Protein AF-A0A1B6EBV7-F1 (afdb_monomer_lite)

Sequence (359 aa):
QEKLDEMMLELDHSVQKQKTMTDKISAMEDQERSRSKRSKAALQKSQNALEQCLAVKDSVQKENSMLKLQLKQTQLQLQTLASETPLRLKLSEANATVQKLIAEKEKLNSEYRHLKEQNELLRNSLIELKCENDELRKQISGKPKIMVTDGQLEDIDAKYASERAAWHKEKEALQNALDQATRHSPVALSDFDADLHHILNRYLRAESYRKSLAWQKQYFLIVLAGYIEEEKDTVEKLKKCIVPKRTKFSSPSHPNKFKIVALTRIAVARMQYLVSHRKNSRQATYKTLQSALRNARSHSNQKYVPSNQRHPVLQTPDVVTPRRRPLADPGTPGYVSEYLEHFNKMQNRIKLALANNNT

Secondary structure (DSSP, 8-state):
-HHHHHHHHHHHHHHHHHHHHHHHHHHHHHHHHHHHHHHHHHHHHHHHHHHHHHHHHHHHHHHHHHHHHHHHHHHHHHHHHHH--HHHHHHHHHHHHHHHHHHHHHHHHHHHHHHHHHHHHHHHHHHHHHHHHHHHHHHHHTS------HHHHHHHHHHHHHHHHHHHHHHHHHHHHHHHHHHT--SSSHHHHHHHHHHHHHHHHHHHHHHHHHHHHHHHHHHHHHHHHHHHHHHHHHHHT-S------------SHHHHHHHHHHHHHHHHHHHHHHHHHHHHHHHHHHHHHHHHHHHHT----------------------PPPPPPTTS--HHHHHHHHHHHHHHHHHHHHHTT--

Radius of gyration: 67.87 Å; chains: 1; bounding box: 119×83×218 Å

pLDDT: mean 75.8, std 17.85, range [33.72, 98.31]

Structure (mmCIF, N/CA/C/O backbone):
data_AF-A0A1B6EBV7-F1
#
_entry.id   AF-A0A1B6EBV7-F1
#
loop_
_atom_site.group_PDB
_atom_site.id
_atom_site.type_symbol
_atom_site.label_atom_id
_atom_site.label_alt_id
_atom_site.label_comp_id
_atom_site.label_asym_id
_atom_site.label_entity_id
_atom_site.label_seq_id
_atom_site.pdbx_PDB_ins_code
_atom_site.Cartn_x
_atom_site.Cartn_y
_atom_site.Cartn_z
_atom_site.occupancy
_atom_site.B_iso_or_equiv
_atom_site.auth_seq_id
_atom_site.auth_comp_id
_atom_site.auth_asym_id
_atom_site.auth_atom_id
_atom_site.pdbx_PDB_model_num
ATOM 1 N N . GLN A 1 1 ? -68.569 -10.577 137.336 1.00 67.56 1 GLN A N 1
ATOM 2 C CA . GLN A 1 1 ? -68.089 -9.346 136.686 1.00 67.56 1 GLN A CA 1
ATOM 3 C C . GLN A 1 1 ? -66.672 -9.503 136.138 1.00 67.56 1 GLN A C 1
ATOM 5 O O . GLN A 1 1 ? -66.569 -9.534 134.927 1.00 67.56 1 GLN A O 1
ATOM 10 N N . GLU A 1 2 ? -65.632 -9.765 136.943 1.00 70.75 2 GLU A N 1
ATOM 11 C CA . GLU A 1 2 ? -64.229 -9.855 136.452 1.00 70.75 2 GLU A CA 1
ATOM 12 C C . GLU A 1 2 ? -63.990 -10.825 135.278 1.00 70.75 2 GLU A C 1
ATOM 14 O O . GLU A 1 2 ? -63.378 -10.448 134.287 1.00 70.75 2 GLU A O 1
ATOM 19 N N . LYS A 1 3 ? -64.544 -12.045 135.320 1.00 69.62 3 LYS A N 1
ATOM 20 C CA . LYS A 1 3 ? -64.430 -13.012 134.205 1.00 69.62 3 LYS A CA 1
ATOM 21 C C . LYS A 1 3 ? -65.034 -12.524 132.882 1.00 69.62 3 LYS A C 1
ATOM 23 O O . LYS A 1 3 ? -64.661 -13.016 131.824 1.00 69.62 3 LYS A O 1
ATOM 28 N N . LEU A 1 4 ? -66.015 -11.623 132.941 1.00 74.81 4 LEU A N 1
ATOM 29 C CA . LEU A 1 4 ? -66.660 -11.065 131.753 1.00 74.81 4 LEU A CA 1
ATOM 30 C C . LEU A 1 4 ? -65.790 -9.960 131.139 1.00 74.81 4 LEU A C 1
ATOM 32 O O . LEU A 1 4 ? -65.662 -9.909 129.920 1.00 74.81 4 LEU A O 1
ATOM 36 N N . ASP A 1 5 ? -65.149 -9.141 131.976 1.00 76.25 5 ASP A N 1
ATOM 37 C CA . ASP A 1 5 ? -64.227 -8.085 131.539 1.00 76.25 5 ASP A CA 1
ATOM 38 C C . ASP A 1 5 ? -62.933 -8.672 130.946 1.00 76.25 5 ASP A C 1
ATOM 40 O O . ASP A 1 5 ? -62.433 -8.177 129.936 1.00 76.25 5 ASP A O 1
ATOM 44 N N . GLU A 1 6 ? -62.435 -9.782 131.501 1.00 79.25 6 GLU A N 1
ATOM 45 C CA . GLU A 1 6 ? -61.290 -10.527 130.957 1.00 79.25 6 GLU A CA 1
ATOM 46 C C . GLU A 1 6 ? -61.610 -11.154 129.587 1.00 79.25 6 GLU A C 1
ATOM 48 O O . GLU A 1 6 ? -60.832 -11.012 128.644 1.00 79.25 6 GLU A O 1
ATOM 53 N N . MET A 1 7 ? -62.803 -11.745 129.426 1.00 78.81 7 MET A N 1
ATOM 54 C CA . MET A 1 7 ? -63.263 -12.242 128.121 1.00 78.81 7 MET A CA 1
ATOM 55 C C . MET A 1 7 ? -63.483 -11.119 127.098 1.00 78.81 7 MET A C 1
ATOM 57 O O . MET A 1 7 ? -63.232 -11.338 125.914 1.00 78.81 7 MET A O 1
ATOM 61 N N . MET A 1 8 ? -63.932 -9.925 127.507 1.00 79.50 8 MET A N 1
ATOM 62 C CA . MET A 1 8 ? -64.025 -8.784 126.585 1.00 79.50 8 MET A CA 1
ATOM 63 C C . MET A 1 8 ? -62.646 -8.292 126.144 1.00 79.50 8 MET A C 1
ATOM 65 O O . MET A 1 8 ? -62.460 -8.021 124.962 1.00 79.50 8 MET A O 1
ATOM 69 N N . LEU A 1 9 ? -61.671 -8.223 127.055 1.00 81.06 9 LEU A N 1
ATOM 70 C CA . LEU A 1 9 ? -60.293 -7.848 126.722 1.00 81.06 9 LEU A CA 1
ATOM 71 C C . LEU A 1 9 ? -59.629 -8.867 125.784 1.00 81.06 9 LEU A C 1
ATOM 73 O O . LEU A 1 9 ? -58.950 -8.472 124.834 1.00 81.06 9 LEU A O 1
ATOM 77 N N . GLU A 1 10 ? -59.845 -10.169 125.994 1.00 81.19 10 GLU A N 1
ATOM 78 C CA . GLU A 1 10 ? -59.377 -11.210 125.069 1.00 81.19 10 GLU A CA 1
ATOM 79 C C . GLU A 1 10 ? -60.081 -11.144 123.709 1.00 81.19 10 GLU A C 1
ATOM 81 O O . GLU A 1 10 ? -59.437 -11.336 122.671 1.00 81.19 10 GLU A O 1
ATOM 86 N N . LEU A 1 11 ? -61.383 -10.844 123.690 1.00 82.81 11 LEU A N 1
ATOM 87 C CA . LEU A 1 11 ? -62.141 -10.671 122.455 1.00 82.81 11 LEU A CA 1
ATOM 88 C C . LEU A 1 11 ? -61.643 -9.452 121.673 1.00 82.81 11 LEU A C 1
ATOM 90 O O . LEU A 1 11 ? -61.380 -9.577 120.478 1.00 82.81 11 LEU A O 1
ATOM 94 N N . ASP A 1 12 ? -61.421 -8.319 122.336 1.00 84.19 12 ASP A N 1
ATOM 95 C CA . ASP A 1 12 ? -60.846 -7.119 121.726 1.00 84.19 12 ASP A CA 1
ATOM 96 C C . ASP A 1 12 ? -59.430 -7.381 121.211 1.00 84.19 12 ASP A C 1
ATOM 98 O O . ASP A 1 12 ? -59.095 -6.995 120.089 1.00 84.19 12 ASP A O 1
ATOM 102 N N . HIS A 1 13 ? -58.607 -8.118 121.963 1.00 85.94 13 HIS A N 1
ATOM 103 C CA . HIS A 1 13 ? -57.271 -8.493 121.509 1.00 85.94 13 HIS A CA 1
ATOM 104 C C . HIS A 1 13 ? -57.316 -9.434 120.295 1.00 85.94 13 HIS A C 1
ATOM 106 O O . HIS A 1 13 ? -56.527 -9.284 119.359 1.00 85.94 13 HIS A O 1
ATOM 112 N N . SER A 1 14 ? -58.269 -10.369 120.261 1.00 86.75 14 SER A N 1
ATOM 113 C CA . SER A 1 14 ? -58.501 -11.275 119.131 1.00 86.75 14 SER A CA 1
ATOM 114 C C . SER A 1 14 ? -59.011 -10.533 117.892 1.00 86.75 14 SER A C 1
ATOM 116 O O . SER A 1 14 ? -58.487 -10.735 116.794 1.00 86.75 14 SER A O 1
ATOM 118 N N . VAL A 1 15 ? -59.960 -9.610 118.060 1.00 87.12 15 VAL A N 1
ATOM 119 C CA . VAL A 1 15 ? -60.491 -8.747 116.993 1.00 87.12 15 VAL A CA 1
ATOM 120 C C . VAL A 1 15 ? -59.398 -7.825 116.459 1.00 87.12 15 VAL A C 1
ATOM 122 O O . VAL A 1 15 ? -59.238 -7.686 115.246 1.00 87.12 15 VAL A O 1
ATOM 125 N N . GLN A 1 16 ? -58.581 -7.243 117.335 1.00 87.12 16 GLN A N 1
ATOM 126 C CA . GLN A 1 16 ? -57.458 -6.401 116.939 1.00 87.12 16 GLN A CA 1
ATOM 127 C C . GLN A 1 16 ? -56.374 -7.220 116.228 1.00 87.12 16 GLN A C 1
ATOM 129 O O . GLN A 1 16 ? -55.846 -6.787 115.203 1.00 87.12 16 GLN A O 1
ATOM 134 N N . LYS A 1 17 ? -56.103 -8.448 116.680 1.00 89.31 17 LYS A N 1
ATOM 135 C CA . LYS A 1 17 ? -55.208 -9.386 115.992 1.00 89.31 17 LYS A CA 1
ATOM 136 C C . LYS A 1 17 ? -55.754 -9.783 114.618 1.00 89.31 17 LYS A C 1
ATOM 138 O O . LYS A 1 17 ? -54.995 -9.745 113.651 1.00 89.31 17 LYS A O 1
ATOM 143 N N . GLN A 1 18 ? -57.047 -10.083 114.494 1.00 88.62 18 GLN A N 1
ATOM 144 C CA . GLN A 1 18 ? -57.697 -10.331 113.203 1.00 88.62 18 GLN A CA 1
ATOM 145 C C . GLN A 1 18 ? -57.591 -9.119 112.282 1.00 88.62 18 GLN A C 1
ATOM 147 O O . GLN A 1 18 ? -57.172 -9.280 111.141 1.00 88.62 18 GLN A O 1
ATOM 152 N N . LYS A 1 19 ? -57.861 -7.912 112.786 1.00 91.69 19 LYS A N 1
ATOM 153 C CA . LYS A 1 19 ? -57.735 -6.669 112.017 1.00 91.69 19 LYS A CA 1
ATOM 154 C C . LYS A 1 19 ? -56.304 -6.447 111.517 1.00 91.69 19 LYS A C 1
ATOM 156 O O . LYS A 1 19 ? -56.085 -6.172 110.341 1.00 91.69 19 LYS A O 1
ATOM 161 N N . THR A 1 20 ? -55.304 -6.660 112.374 1.00 91.38 20 THR A N 1
ATOM 162 C CA . THR A 1 20 ? -53.894 -6.557 111.953 1.00 91.38 20 THR A CA 1
ATOM 163 C C . THR A 1 20 ? -53.504 -7.629 110.932 1.00 91.38 20 THR A C 1
ATOM 165 O O . THR A 1 20 ? -52.675 -7.370 110.061 1.00 91.38 20 THR A O 1
ATOM 168 N N . MET A 1 21 ? -54.090 -8.829 111.008 1.00 91.62 21 MET A N 1
ATOM 169 C CA . MET A 1 21 ? -53.890 -9.891 110.019 1.00 91.62 21 MET A CA 1
ATOM 170 C C . MET A 1 21 ? -54.546 -9.533 108.683 1.00 91.62 21 MET A C 1
ATOM 172 O O . MET A 1 21 ? -53.902 -9.682 107.648 1.00 91.62 21 MET A O 1
ATOM 176 N N . THR A 1 22 ? -55.775 -9.011 108.688 1.00 90.44 22 THR A N 1
ATOM 177 C CA . THR A 1 22 ? -56.468 -8.582 107.464 1.00 90.44 22 THR A CA 1
ATOM 178 C C . THR A 1 22 ? -55.756 -7.415 106.787 1.00 90.44 22 THR A C 1
ATOM 180 O O . THR A 1 22 ? -55.581 -7.442 105.571 1.00 90.44 22 THR A O 1
ATOM 183 N N . ASP A 1 23 ? -55.250 -6.446 107.554 1.00 92.25 23 ASP A N 1
ATOM 184 C CA . ASP A 1 23 ? -54.486 -5.316 107.010 1.00 92.25 23 ASP A CA 1
ATOM 185 C C . ASP A 1 23 ? -53.153 -5.783 106.398 1.00 92.25 23 ASP A C 1
ATOM 187 O O . ASP A 1 23 ? -52.761 -5.320 105.326 1.00 92.25 23 ASP A O 1
ATOM 191 N N . LYS A 1 24 ? -52.473 -6.755 107.029 1.00 94.00 24 LYS A N 1
ATOM 192 C CA . LYS A 1 24 ? -51.261 -7.382 106.470 1.00 94.00 24 LYS A CA 1
ATOM 193 C C . LYS A 1 24 ? -51.548 -8.158 105.187 1.00 94.00 24 LYS A C 1
ATOM 195 O O . LYS A 1 24 ? -50.754 -8.062 104.255 1.00 94.00 24 LYS A O 1
ATOM 200 N N . ILE A 1 25 ? -52.650 -8.908 105.127 1.00 91.69 25 ILE A N 1
ATOM 201 C CA . ILE A 1 25 ? -53.066 -9.628 103.913 1.00 91.69 25 ILE A CA 1
ATOM 202 C C . ILE A 1 25 ? -53.337 -8.628 102.784 1.00 91.69 25 ILE A C 1
ATOM 204 O O . ILE A 1 25 ? -52.757 -8.769 101.713 1.00 91.69 25 ILE A O 1
ATOM 208 N N . SER A 1 26 ? -54.104 -7.568 103.052 1.00 93.56 26 SER A N 1
ATOM 209 C CA . SER A 1 26 ? -54.385 -6.504 102.078 1.00 93.56 26 SER A CA 1
ATOM 210 C C . SER A 1 26 ? -53.102 -5.828 101.567 1.00 93.56 26 SER A C 1
ATOM 212 O O . SER A 1 26 ? -52.886 -5.704 100.361 1.00 93.56 26 SER A O 1
ATOM 214 N N . ALA A 1 27 ? -52.172 -5.487 102.468 1.00 93.12 27 ALA A N 1
ATOM 215 C CA . ALA A 1 27 ? -50.883 -4.906 102.092 1.00 93.12 27 ALA A CA 1
ATOM 216 C C . ALA A 1 27 ? -50.015 -5.863 101.251 1.00 93.12 27 ALA A C 1
ATOM 218 O O . ALA A 1 27 ? -49.338 -5.420 100.318 1.00 93.12 27 ALA A O 1
ATOM 219 N N . MET A 1 28 ? -50.032 -7.169 101.552 1.00 92.31 28 MET A N 1
ATOM 220 C CA . MET A 1 28 ? -49.351 -8.180 100.736 1.00 92.31 28 MET A CA 1
ATOM 221 C C . MET A 1 28 ? -49.992 -8.307 99.350 1.00 92.31 28 MET A C 1
ATOM 223 O O . MET A 1 28 ? -49.264 -8.336 98.358 1.00 92.31 28 MET A O 1
ATOM 227 N N . GLU A 1 29 ? -51.323 -8.309 99.252 1.00 93.00 29 GLU A N 1
ATOM 228 C CA . GLU A 1 29 ? -52.041 -8.356 97.973 1.00 93.00 29 GLU A CA 1
ATOM 229 C C . GLU A 1 29 ? -51.745 -7.127 97.100 1.00 93.00 29 GLU A C 1
ATOM 231 O O . GLU A 1 29 ? -51.480 -7.259 95.901 1.00 93.00 29 GLU A O 1
ATOM 236 N N . ASP A 1 30 ? -51.712 -5.926 97.681 1.00 93.44 30 ASP A N 1
ATOM 237 C CA . ASP A 1 30 ? -51.347 -4.700 96.962 1.00 93.44 30 ASP A CA 1
ATOM 238 C C . ASP A 1 30 ? -49.873 -4.687 96.541 1.00 93.44 30 ASP A C 1
ATOM 240 O O . ASP A 1 30 ? -49.525 -4.221 95.441 1.00 93.44 30 ASP A O 1
ATOM 244 N N . GLN A 1 31 ? -48.993 -5.248 97.373 1.00 93.06 31 GLN A N 1
ATOM 245 C CA . GLN A 1 31 ? -47.592 -5.442 97.023 1.00 93.06 31 GLN A CA 1
ATOM 246 C C . GLN A 1 31 ? -47.447 -6.434 95.860 1.00 93.06 31 GLN A C 1
ATOM 248 O O . GLN A 1 31 ? -46.696 -6.153 94.920 1.00 93.06 31 GLN A O 1
ATOM 253 N N . GLU A 1 32 ? -48.171 -7.554 95.866 1.00 91.38 32 GLU A N 1
ATOM 254 C CA . GLU A 1 32 ? -48.180 -8.526 94.769 1.00 91.38 32 GLU A CA 1
ATOM 255 C C . GLU A 1 32 ? -48.777 -7.947 93.488 1.00 91.38 32 GLU A C 1
ATOM 257 O O . GLU A 1 32 ? -48.189 -8.106 92.415 1.00 91.38 32 GLU A O 1
ATOM 262 N N . ARG A 1 33 ? -49.873 -7.186 93.572 1.00 92.94 33 ARG A N 1
ATOM 263 C CA . ARG A 1 33 ? -50.436 -6.455 92.424 1.00 92.94 33 ARG A CA 1
ATOM 264 C C . ARG A 1 33 ? -49.428 -5.464 91.855 1.00 92.94 33 ARG A C 1
ATOM 266 O O . ARG A 1 33 ? -49.275 -5.378 90.636 1.00 92.94 33 ARG A O 1
ATOM 273 N N . SER A 1 34 ? -48.702 -4.751 92.711 1.00 93.44 34 SER A N 1
ATOM 274 C CA . SER A 1 34 ? -47.649 -3.818 92.296 1.00 93.44 34 SER A CA 1
ATOM 275 C C . SER A 1 34 ? -46.466 -4.539 91.646 1.00 93.44 34 SER A C 1
ATOM 277 O O . SER A 1 34 ? -45.978 -4.096 90.603 1.00 93.44 34 SER A O 1
ATOM 279 N N . ARG A 1 35 ? -46.030 -5.676 92.203 1.00 93.38 35 ARG A N 1
ATOM 280 C CA . ARG A 1 35 ? -44.982 -6.532 91.618 1.00 93.38 35 ARG A CA 1
ATOM 281 C C . ARG A 1 35 ? -45.423 -7.117 90.279 1.00 93.38 35 ARG A C 1
ATOM 283 O O . ARG A 1 35 ? -44.661 -7.049 89.321 1.00 93.38 35 ARG A O 1
ATOM 290 N N . SER A 1 36 ? -46.658 -7.601 90.177 1.00 92.88 36 SER A N 1
ATOM 291 C CA . SER A 1 36 ? -47.249 -8.134 88.946 1.00 92.88 36 SER A CA 1
ATOM 292 C C . SER A 1 36 ? -47.354 -7.058 87.864 1.00 92.88 36 SER A C 1
ATOM 294 O O . SER A 1 36 ? -46.929 -7.283 86.733 1.00 92.88 36 SER A O 1
ATOM 296 N N . LYS A 1 37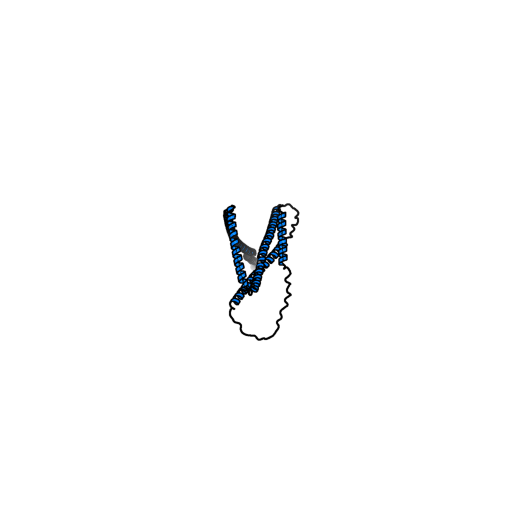 ? -47.807 -5.843 88.206 1.00 94.44 37 LYS A N 1
ATOM 297 C CA . LYS A 1 37 ? -47.827 -4.694 87.281 1.00 94.44 37 LYS A CA 1
ATOM 298 C C . LYS A 1 37 ? -46.424 -4.313 86.802 1.00 94.44 37 LYS A C 1
ATOM 300 O O . LYS A 1 37 ? -46.229 -4.134 85.603 1.00 94.44 37 LYS A O 1
ATOM 305 N N . ARG A 1 38 ? -45.439 -4.224 87.707 1.00 93.06 38 ARG A N 1
ATOM 306 C CA . ARG A 1 38 ? -44.036 -3.934 87.346 1.00 93.06 38 ARG A CA 1
ATOM 307 C C . ARG A 1 38 ? -43.432 -5.038 86.480 1.00 93.06 38 ARG A C 1
ATOM 309 O O . ARG A 1 38 ? -42.764 -4.721 85.504 1.00 93.06 38 ARG A O 1
ATOM 316 N N . SER A 1 39 ? -43.706 -6.301 86.802 1.00 94.12 39 SER A N 1
ATOM 317 C CA . SER A 1 39 ? -43.262 -7.465 86.032 1.00 94.12 39 SER A CA 1
ATOM 318 C C . SER A 1 39 ? -43.849 -7.453 84.619 1.00 94.12 39 SER A C 1
ATOM 320 O O . SER A 1 39 ? -43.101 -7.506 83.648 1.00 94.12 39 SER A O 1
ATOM 322 N N . LYS A 1 40 ? -45.166 -7.242 84.478 1.00 94.62 40 LYS A N 1
ATOM 323 C CA . LYS A 1 40 ? -45.826 -7.089 83.170 1.00 94.62 40 LYS A CA 1
ATOM 324 C C . LYS A 1 40 ? -45.269 -5.906 82.377 1.00 94.62 40 LYS A C 1
ATOM 326 O O . LYS A 1 40 ? -45.008 -6.045 81.189 1.00 94.62 40 LYS A O 1
ATOM 331 N N . ALA A 1 41 ? -45.034 -4.762 83.023 1.00 94.56 41 ALA A N 1
ATOM 332 C CA . ALA A 1 41 ? -44.442 -3.596 82.367 1.00 94.56 41 ALA A CA 1
ATOM 333 C C . ALA A 1 41 ? -42.987 -3.842 81.927 1.00 94.56 41 ALA A C 1
ATOM 335 O O . ALA A 1 41 ? -42.591 -3.394 80.853 1.00 94.56 41 ALA A O 1
ATOM 336 N N . ALA A 1 42 ? -42.192 -4.557 82.728 1.00 94.44 42 ALA A N 1
ATOM 337 C CA . ALA A 1 42 ? -40.831 -4.948 82.369 1.00 94.44 42 ALA A CA 1
ATOM 338 C C . ALA A 1 42 ? -40.824 -5.945 81.200 1.00 94.44 42 ALA A C 1
ATOM 340 O O . ALA A 1 42 ? -40.055 -5.766 80.257 1.00 94.44 42 ALA A O 1
ATOM 341 N N . LEU A 1 43 ? -41.730 -6.928 81.217 1.00 95.31 43 LEU A N 1
ATOM 342 C CA . LEU A 1 43 ? -41.899 -7.893 80.133 1.00 95.31 43 LEU A CA 1
ATOM 343 C C . LEU A 1 43 ? -42.308 -7.190 78.833 1.00 95.31 43 LEU A C 1
ATOM 345 O O . LEU A 1 43 ? -41.654 -7.386 77.813 1.00 95.31 43 LEU A O 1
ATOM 349 N N . GLN A 1 44 ? -43.291 -6.287 78.885 1.00 95.75 44 GLN A N 1
ATOM 350 C CA . GLN A 1 44 ? -43.707 -5.499 77.723 1.00 95.75 44 GLN A CA 1
ATOM 351 C C . GLN A 1 44 ? -42.560 -4.638 77.176 1.00 95.75 44 GLN A C 1
ATOM 353 O O . GLN A 1 44 ? -42.340 -4.593 75.970 1.00 95.75 44 GLN A O 1
ATOM 358 N N . LYS A 1 45 ? -41.783 -3.979 78.049 1.00 96.31 45 LYS A N 1
ATOM 359 C CA . LYS A 1 45 ? -40.595 -3.221 77.622 1.00 96.31 45 LYS A CA 1
ATOM 360 C C . LYS A 1 45 ? -39.568 -4.121 76.933 1.00 96.31 45 LYS A C 1
ATOM 362 O O . LYS A 1 45 ? -39.014 -3.717 75.915 1.00 96.31 45 LYS A O 1
ATOM 367 N N . SER A 1 46 ? -39.334 -5.325 77.460 1.00 93.62 46 SER A N 1
ATOM 368 C CA . SER A 1 46 ? -38.413 -6.289 76.847 1.00 93.62 46 SER A CA 1
ATOM 369 C C . SER A 1 46 ? -38.916 -6.805 75.493 1.00 93.62 46 SER A C 1
ATOM 371 O O . SER A 1 46 ? -38.123 -6.922 74.564 1.00 93.62 46 SER A O 1
ATOM 373 N N . GLN A 1 47 ? -40.227 -7.027 75.347 1.00 95.94 47 GLN A N 1
ATOM 374 C CA . GLN A 1 47 ? -40.852 -7.425 74.082 1.00 95.94 47 GLN A CA 1
ATOM 375 C C . GLN A 1 47 ? -40.738 -6.318 73.033 1.00 95.94 47 GLN A C 1
ATOM 377 O O . GLN A 1 47 ? -40.255 -6.573 71.935 1.00 95.94 47 GLN A O 1
ATOM 382 N N . ASN A 1 48 ? -41.062 -5.074 73.396 1.00 96.06 48 ASN A N 1
ATOM 383 C CA . ASN A 1 48 ? -40.921 -3.932 72.492 1.00 96.06 48 ASN A CA 1
ATOM 384 C C . ASN A 1 48 ? -39.455 -3.728 72.058 1.00 96.06 48 ASN A C 1
ATOM 386 O O . ASN A 1 48 ? -39.186 -3.430 70.897 1.00 96.06 48 ASN A O 1
ATOM 390 N N . ALA A 1 49 ? -38.492 -3.900 72.972 1.00 95.81 49 ALA A N 1
ATOM 391 C CA . ALA A 1 49 ? -37.068 -3.810 72.644 1.00 95.81 49 ALA A CA 1
ATOM 392 C C . ALA A 1 49 ? -36.615 -4.941 71.702 1.00 95.81 49 ALA A C 1
ATOM 394 O O . ALA A 1 49 ? -35.807 -4.706 70.800 1.00 95.81 49 ALA A O 1
ATOM 395 N N . LEU A 1 50 ? -37.152 -6.154 71.878 1.00 95.88 50 LEU A N 1
ATOM 396 C CA . LEU A 1 50 ? -36.892 -7.284 70.988 1.00 95.88 50 LEU A CA 1
ATOM 397 C C . LEU A 1 50 ? -37.460 -7.031 69.585 1.00 95.88 50 LEU A C 1
ATOM 399 O O . LEU A 1 50 ? -36.751 -7.239 68.603 1.00 95.88 50 LEU A O 1
ATOM 403 N N . GLU A 1 51 ? -38.693 -6.530 69.484 1.00 96.00 51 GLU A N 1
ATOM 404 C CA . GLU A 1 51 ? -39.308 -6.150 68.206 1.00 96.00 51 GLU A CA 1
ATOM 405 C C . GLU A 1 51 ? -38.495 -5.069 67.481 1.00 96.00 51 GLU A C 1
ATOM 407 O O . GLU A 1 51 ? -38.229 -5.193 66.284 1.00 96.00 51 GLU A O 1
ATOM 412 N N . GLN A 1 52 ? -38.011 -4.055 68.206 1.00 96.56 52 GLN A N 1
ATOM 413 C CA . GLN A 1 52 ? -37.117 -3.038 67.643 1.00 96.56 52 GLN A CA 1
ATOM 414 C C . GLN A 1 52 ? -35.798 -3.643 67.145 1.00 96.56 52 GLN A C 1
ATOM 416 O O . GLN A 1 52 ? -35.349 -3.313 66.047 1.00 96.56 52 GLN A O 1
ATOM 421 N N . CYS A 1 53 ? -35.189 -4.562 67.903 1.00 96.56 53 CYS A N 1
ATOM 422 C CA . CYS A 1 53 ? -33.966 -5.246 67.473 1.00 96.56 53 CYS A CA 1
ATOM 423 C C . CYS A 1 53 ? -34.183 -6.083 66.204 1.00 96.56 53 CYS A C 1
ATOM 425 O O . CYS A 1 53 ? -33.319 -6.095 65.324 1.00 96.56 53 CYS A O 1
ATOM 427 N N . LEU A 1 54 ? -35.328 -6.760 66.081 1.00 96.38 54 LEU A N 1
ATOM 428 C CA . LEU A 1 54 ? -35.674 -7.528 64.883 1.00 96.38 54 LEU A CA 1
ATOM 429 C C . LEU A 1 54 ? -35.878 -6.616 63.667 1.00 96.38 54 LEU A C 1
ATOM 431 O O . LEU A 1 54 ? -35.326 -6.896 62.604 1.00 96.38 54 LEU A O 1
ATOM 435 N N . ALA A 1 55 ? -36.568 -5.486 63.833 1.00 96.75 55 ALA A N 1
ATOM 436 C CA . ALA A 1 55 ? -36.752 -4.513 62.756 1.00 96.75 55 ALA A CA 1
ATOM 437 C C . ALA A 1 55 ? -35.412 -3.938 62.253 1.00 96.75 55 ALA A C 1
ATOM 439 O O . ALA A 1 55 ? -35.190 -3.831 61.044 1.00 96.75 55 ALA A O 1
ATOM 440 N N . VAL A 1 56 ? -34.489 -3.616 63.169 1.00 97.06 56 VAL A N 1
ATOM 441 C CA . VAL A 1 56 ? -33.137 -3.153 62.813 1.00 97.06 56 VAL A CA 1
ATOM 442 C C . VAL A 1 56 ? -32.362 -4.246 62.076 1.00 97.06 56 VAL A C 1
ATOM 444 O O . VAL A 1 56 ? -31.747 -3.965 61.047 1.00 97.06 56 VAL A O 1
ATOM 447 N N . LYS A 1 57 ? -32.427 -5.497 62.547 1.00 97.50 57 LYS A N 1
ATOM 448 C CA . LYS A 1 57 ? -31.784 -6.640 61.882 1.00 97.50 57 LYS A CA 1
ATOM 449 C C . LYS A 1 57 ? -32.269 -6.796 60.438 1.00 97.50 57 LYS A C 1
ATOM 451 O O . LYS A 1 57 ? -31.441 -6.923 59.535 1.00 97.50 57 LYS A O 1
ATOM 456 N N . ASP A 1 58 ? -33.578 -6.739 60.209 1.00 97.00 58 ASP A N 1
ATOM 457 C CA . ASP A 1 58 ? -34.157 -6.868 58.869 1.00 97.00 58 ASP A CA 1
ATOM 458 C C . ASP A 1 58 ? -33.755 -5.703 57.955 1.00 97.00 58 ASP A C 1
ATOM 460 O O . ASP A 1 58 ? -33.466 -5.909 56.773 1.00 97.00 58 ASP A O 1
ATOM 464 N N . SER A 1 59 ? -33.686 -4.482 58.496 1.00 97.69 59 SER A N 1
ATOM 465 C CA . SER A 1 59 ? -33.205 -3.306 57.763 1.00 97.69 59 SER A CA 1
ATOM 466 C C . SER A 1 59 ? -31.749 -3.469 57.321 1.00 97.69 59 SER A C 1
ATOM 468 O O . SER A 1 59 ? -31.442 -3.323 56.137 1.00 97.69 59 SER A O 1
ATOM 470 N N . VAL A 1 60 ? -30.861 -3.849 58.245 1.00 96.62 60 VAL A N 1
ATOM 471 C CA . VAL A 1 60 ? -29.436 -4.080 57.951 1.00 96.62 60 VAL A CA 1
ATOM 472 C C . VAL A 1 60 ? -29.265 -5.221 56.948 1.00 96.62 60 VAL A C 1
ATOM 474 O O . VAL A 1 60 ? -28.423 -5.150 56.054 1.00 96.62 60 VAL A O 1
ATOM 477 N N . GLN A 1 61 ? -30.081 -6.272 57.040 1.00 97.12 61 GLN A N 1
ATOM 478 C CA . GLN A 1 61 ? -30.021 -7.393 56.107 1.00 97.12 61 GLN A CA 1
ATOM 479 C C . GLN A 1 61 ? -30.440 -6.990 54.684 1.00 97.12 61 GLN A C 1
ATOM 481 O O . GLN A 1 61 ? -29.795 -7.408 53.714 1.00 97.12 61 GLN A O 1
ATOM 486 N N . LYS A 1 62 ? -31.461 -6.135 54.547 1.00 96.81 62 LYS A N 1
ATOM 487 C CA . LYS A 1 62 ? -31.850 -5.544 53.256 1.00 96.81 62 LYS A CA 1
ATOM 488 C C . LYS A 1 62 ? -30.728 -4.682 52.682 1.00 96.81 62 LYS A C 1
ATOM 490 O O . LYS A 1 62 ? -30.353 -4.882 51.526 1.00 96.81 62 LYS A O 1
ATOM 495 N N . GLU A 1 63 ? -30.141 -3.798 53.483 1.00 96.75 63 GLU A N 1
ATOM 496 C CA . GLU A 1 63 ? -29.023 -2.950 53.056 1.00 96.75 63 GLU A CA 1
ATOM 497 C C . GLU A 1 63 ? -27.810 -3.784 52.613 1.00 96.75 63 GLU A C 1
ATOM 499 O O . GLU A 1 63 ? -27.252 -3.560 51.540 1.00 96.75 63 GLU A O 1
ATOM 504 N N . ASN A 1 64 ? -27.471 -4.838 53.359 1.00 96.94 64 ASN A N 1
ATOM 505 C CA . ASN A 1 64 ? -26.380 -5.748 53.008 1.00 96.94 64 ASN A CA 1
ATOM 506 C C . ASN A 1 64 ? -26.631 -6.459 51.664 1.00 96.94 64 ASN A C 1
ATOM 508 O O . ASN A 1 64 ? -25.723 -6.592 50.842 1.00 96.94 64 ASN A O 1
ATOM 512 N N . SER A 1 65 ? -27.874 -6.880 51.399 1.00 97.31 65 SER A N 1
ATOM 513 C CA . SER A 1 65 ? -28.244 -7.474 50.107 1.00 97.31 65 SER A CA 1
ATOM 514 C C . SER A 1 65 ? -28.134 -6.475 48.945 1.00 97.31 65 SER A C 1
ATOM 516 O O . SER A 1 65 ? -27.636 -6.832 47.875 1.00 97.31 65 SER A O 1
ATOM 518 N N . MET A 1 66 ? -28.507 -5.213 49.174 1.00 97.88 66 MET A N 1
ATOM 519 C CA . MET A 1 66 ? -28.399 -4.137 48.189 1.00 97.88 66 MET A CA 1
ATOM 520 C C . MET A 1 66 ? -26.937 -3.803 47.880 1.00 97.88 66 MET A C 1
ATOM 522 O O . MET A 1 66 ? -26.558 -3.749 46.710 1.00 97.88 66 MET A O 1
ATOM 526 N N . LEU A 1 67 ? -26.100 -3.652 48.908 1.00 97.56 67 LEU A N 1
ATOM 527 C CA . LEU A 1 67 ? -24.669 -3.387 48.749 1.00 97.56 67 LEU A CA 1
ATOM 528 C C . LEU A 1 67 ? -23.961 -4.525 48.003 1.00 97.56 67 LEU A C 1
ATOM 530 O O . LEU A 1 67 ? -23.124 -4.268 47.140 1.00 97.56 67 LEU A O 1
ATOM 534 N N . LYS A 1 68 ? -24.334 -5.788 48.257 1.00 98.00 68 LYS A N 1
ATOM 535 C CA . LYS A 1 68 ? -23.820 -6.939 47.490 1.00 98.00 68 LYS A CA 1
ATOM 536 C C . LYS A 1 68 ? -24.190 -6.870 46.009 1.00 98.00 68 LYS A C 1
ATOM 538 O O . LYS A 1 68 ? -23.357 -7.188 45.161 1.00 98.00 68 LYS A O 1
ATOM 543 N N . LEU A 1 69 ? -25.417 -6.458 45.688 1.00 97.25 69 LEU A N 1
ATOM 544 C CA . LEU A 1 69 ? -25.846 -6.273 44.300 1.00 97.25 69 LEU A CA 1
ATOM 545 C C . LEU A 1 69 ? -25.087 -5.125 43.628 1.00 97.25 69 LEU A C 1
ATOM 547 O O . LEU A 1 69 ? -24.587 -5.309 42.519 1.00 97.25 69 LEU A O 1
ATOM 551 N N . GLN A 1 70 ? -24.933 -3.989 44.312 1.00 97.62 70 GLN A N 1
ATOM 552 C CA . GLN A 1 70 ? -24.155 -2.853 43.810 1.00 97.62 70 GLN A CA 1
ATOM 553 C C . GLN A 1 70 ? -22.690 -3.229 43.570 1.00 97.62 70 GLN A C 1
ATOM 555 O O . GLN A 1 70 ? -22.150 -2.916 42.513 1.00 97.62 70 GLN A O 1
ATOM 560 N N . LEU A 1 71 ? -22.064 -3.963 44.495 1.00 96.88 71 LEU A N 1
ATOM 561 C CA . LEU A 1 71 ? -20.699 -4.469 44.331 1.00 96.88 71 LEU A CA 1
ATOM 562 C C . LEU A 1 71 ? -20.578 -5.366 43.091 1.00 96.88 71 LEU A C 1
ATOM 564 O O . LEU A 1 71 ? -19.641 -5.232 42.309 1.00 96.88 71 LEU A O 1
ATOM 568 N N . LYS A 1 72 ? -21.532 -6.278 42.883 1.00 97.00 72 LYS A N 1
ATOM 569 C CA . LYS A 1 72 ? -21.514 -7.167 41.715 1.00 97.00 72 LYS A CA 1
ATOM 570 C C . LYS A 1 72 ? -21.720 -6.390 40.411 1.00 97.00 72 LYS A C 1
ATOM 572 O O . LYS A 1 72 ? -21.080 -6.694 39.407 1.00 97.00 72 LYS A O 1
ATOM 577 N N . GLN A 1 73 ? -22.579 -5.372 40.427 1.00 96.94 73 GLN A N 1
ATOM 578 C CA . GLN A 1 73 ? -22.803 -4.490 39.285 1.00 96.94 73 GLN A CA 1
ATOM 579 C C . GLN A 1 73 ? -21.546 -3.685 38.934 1.00 96.94 73 GLN A C 1
ATOM 581 O O . GLN A 1 73 ? -21.178 -3.628 37.761 1.00 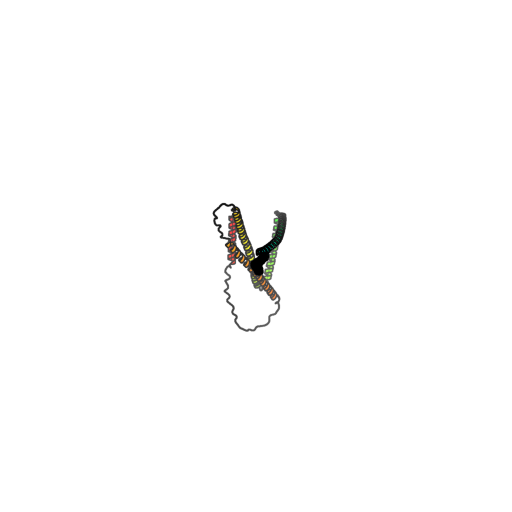96.94 73 GLN A O 1
ATOM 586 N N . THR A 1 74 ? -20.858 -3.105 39.921 1.00 94.88 74 THR A N 1
ATOM 587 C CA . THR A 1 74 ? -19.616 -2.354 39.681 1.00 94.88 74 THR A CA 1
ATOM 588 C C . THR A 1 74 ? -18.480 -3.270 39.232 1.00 94.88 74 THR A C 1
ATOM 590 O O . THR A 1 74 ? -17.737 -2.908 38.323 1.00 94.88 74 THR A O 1
ATOM 593 N N . GLN A 1 75 ? -18.383 -4.488 39.775 1.00 95.88 75 GLN A N 1
ATOM 594 C CA . GLN A 1 75 ? -17.444 -5.505 39.287 1.00 95.88 75 GLN A CA 1
ATOM 595 C C . GLN A 1 75 ? -17.691 -5.853 37.815 1.00 95.88 75 GLN A C 1
ATOM 597 O O . GLN A 1 75 ? -16.742 -5.883 37.035 1.00 95.88 75 GLN A O 1
ATOM 602 N N . LEU A 1 76 ? -18.951 -6.057 37.414 1.00 90.69 76 LEU A N 1
ATOM 603 C CA . LEU A 1 76 ? -19.301 -6.313 36.014 1.00 90.69 76 LEU A CA 1
ATOM 604 C C . LEU A 1 76 ? -18.964 -5.118 35.116 1.00 90.69 76 LEU A C 1
ATOM 606 O O . LEU A 1 76 ? -18.375 -5.308 34.056 1.00 90.69 76 LEU A O 1
ATOM 610 N N . GLN A 1 77 ? -19.269 -3.892 35.548 1.00 89.75 77 GLN A N 1
ATOM 611 C CA . GLN A 1 77 ? -18.908 -2.680 34.806 1.00 89.75 77 GLN A CA 1
ATOM 612 C C . GLN A 1 77 ? -17.391 -2.575 34.604 1.00 89.75 77 GLN A C 1
ATOM 614 O O . GLN A 1 77 ? -16.932 -2.357 33.482 1.00 89.75 77 GLN A O 1
ATOM 619 N N . LEU A 1 78 ? -16.599 -2.813 35.651 1.00 87.25 78 LEU A N 1
ATOM 620 C CA . LEU A 1 78 ? -15.138 -2.833 35.552 1.00 87.25 78 LEU A CA 1
ATOM 621 C C . LEU A 1 78 ? -14.640 -3.946 34.626 1.00 87.25 78 LEU A C 1
ATOM 623 O O . LEU A 1 78 ? -13.745 -3.704 33.819 1.00 87.25 78 LEU A O 1
ATOM 627 N N . GLN A 1 79 ? -15.238 -5.137 34.689 1.00 85.00 79 GLN A N 1
ATOM 628 C CA . GLN A 1 79 ? -14.876 -6.251 33.816 1.00 85.00 79 GLN A CA 1
ATOM 629 C C . GLN A 1 79 ? -15.172 -5.931 32.344 1.00 85.00 79 GLN A C 1
ATOM 631 O O . GLN A 1 79 ? -14.312 -6.171 31.502 1.00 85.00 79 GLN A O 1
ATOM 636 N N . THR A 1 80 ? -16.321 -5.316 32.042 1.00 80.69 80 THR A N 1
ATOM 637 C CA . THR A 1 80 ? -16.666 -4.881 30.675 1.00 80.69 80 THR A CA 1
ATOM 638 C C . THR A 1 80 ? -15.737 -3.785 30.149 1.00 80.69 80 THR A C 1
ATOM 640 O O . THR A 1 80 ? -15.282 -3.856 29.008 1.00 80.69 80 THR A O 1
ATOM 643 N N . LEU A 1 81 ? -15.377 -2.808 30.990 1.00 75.88 81 LEU A N 1
ATOM 644 C CA . LEU A 1 81 ? -14.410 -1.765 30.635 1.00 75.88 81 LEU A CA 1
ATOM 645 C C . LEU A 1 81 ? -12.995 -2.333 30.437 1.00 75.88 81 LEU A C 1
ATOM 647 O O . LEU A 1 81 ? -12.241 -1.824 29.609 1.00 75.88 81 LEU A O 1
ATOM 651 N N . ALA A 1 82 ? -12.630 -3.385 31.173 1.00 73.50 82 ALA A N 1
ATOM 652 C CA . ALA A 1 82 ? -11.334 -4.045 31.051 1.00 73.50 82 ALA A CA 1
ATOM 653 C C . ALA A 1 82 ? -11.237 -4.957 29.815 1.00 73.50 82 ALA A C 1
ATOM 655 O O . ALA A 1 82 ? -10.168 -5.040 29.201 1.00 73.50 82 ALA A O 1
ATOM 656 N N . SER A 1 83 ? -12.321 -5.647 29.442 1.00 67.81 83 SER A N 1
ATOM 657 C CA . SER A 1 83 ? -12.307 -6.612 28.339 1.00 67.81 83 SER A CA 1
ATOM 658 C C . SER A 1 83 ? -12.410 -5.952 26.968 1.00 67.81 83 SER A C 1
ATOM 660 O O . SER A 1 83 ? -11.749 -6.402 26.034 1.00 67.81 83 SER A O 1
ATOM 662 N N . GLU A 1 84 ? -13.186 -4.876 26.824 1.00 63.84 84 GLU A N 1
ATOM 663 C CA . GLU A 1 84 ? -13.541 -4.357 25.501 1.00 63.84 84 GLU A CA 1
ATOM 664 C C . GLU A 1 84 ? -13.660 -2.834 25.504 1.00 63.84 84 GLU A C 1
ATOM 666 O O . GLU A 1 84 ? -14.745 -2.261 25.567 1.00 63.84 84 GLU A O 1
ATOM 671 N N . THR A 1 85 ? -12.529 -2.142 25.361 1.00 71.19 85 THR A N 1
ATOM 672 C CA . THR A 1 85 ? -12.595 -0.771 24.857 1.00 71.19 85 THR A CA 1
ATOM 673 C C . THR A 1 85 ? -12.521 -0.809 23.329 1.00 71.19 85 THR A C 1
ATOM 675 O O . THR A 1 85 ? -11.535 -1.310 22.780 1.00 71.19 85 THR A O 1
ATOM 678 N N . PRO A 1 86 ? -13.488 -0.221 22.598 1.00 71.31 86 PRO A N 1
ATOM 679 C CA . PRO A 1 86 ? -13.366 -0.018 21.151 1.00 71.31 86 PRO A CA 1
ATOM 680 C C . PRO A 1 86 ? -12.096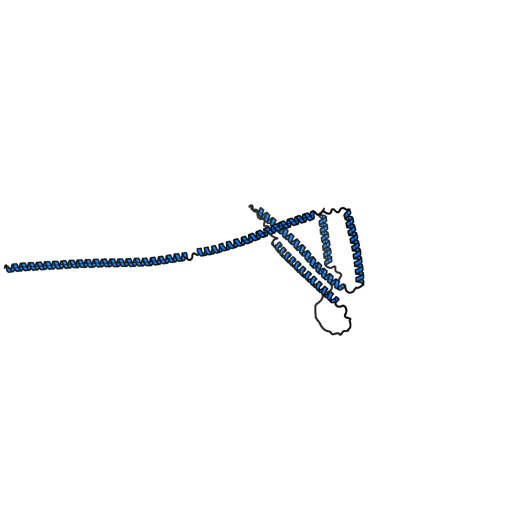 0.772 20.797 1.00 71.31 86 PRO A C 1
ATOM 682 O O . PRO A 1 86 ? -11.584 0.670 19.688 1.00 71.31 86 PRO A O 1
ATOM 685 N N . LEU A 1 87 ? -11.544 1.521 21.757 1.00 75.88 87 LEU A N 1
ATOM 686 C CA . LEU A 1 87 ? -10.243 2.174 21.655 1.00 75.88 87 LEU A CA 1
ATOM 687 C C . LEU A 1 87 ? -9.074 1.186 21.571 1.00 75.88 87 LEU A C 1
ATOM 689 O O . LEU A 1 87 ? -8.164 1.436 20.793 1.00 75.88 87 LEU A O 1
ATOM 693 N N . ARG A 1 88 ? -9.083 0.066 22.305 1.00 81.19 88 ARG A N 1
ATOM 694 C CA . ARG A 1 88 ? -8.012 -0.942 22.234 1.00 81.19 88 ARG A CA 1
ATOM 695 C C . ARG A 1 88 ? -8.010 -1.668 20.892 1.00 81.19 88 ARG A C 1
ATOM 697 O O . ARG A 1 88 ? -6.938 -1.892 20.336 1.00 81.19 88 ARG A O 1
ATOM 704 N N . LEU A 1 89 ? -9.190 -1.974 20.348 1.00 82.81 89 LEU A N 1
ATOM 705 C CA . LEU A 1 89 ? -9.317 -2.530 18.996 1.00 82.81 89 LEU A CA 1
ATOM 706 C C . LEU A 1 89 ? -8.858 -1.520 17.940 1.00 82.81 89 LEU A C 1
ATOM 708 O O . LEU A 1 89 ? -7.978 -1.841 17.148 1.00 82.81 89 LEU A O 1
ATOM 712 N N . LYS A 1 90 ? -9.336 -0.270 18.006 1.00 86.62 90 LYS A N 1
ATOM 713 C CA . LYS A 1 90 ? -8.880 0.809 17.111 1.00 86.62 90 LYS A CA 1
ATOM 714 C C . LYS A 1 90 ? -7.375 1.067 17.212 1.00 86.62 90 LYS A C 1
ATOM 716 O O . LYS A 1 90 ? -6.733 1.314 16.199 1.00 86.62 90 LYS A O 1
ATOM 721 N N . LEU A 1 91 ? -6.797 0.991 18.411 1.00 87.62 91 LEU A N 1
ATOM 722 C CA . LEU A 1 91 ? -5.357 1.125 18.629 1.00 87.62 91 LEU A CA 1
ATOM 723 C C . LEU A 1 91 ? -4.595 -0.062 18.030 1.00 87.62 91 LEU A C 1
ATOM 725 O O . LEU A 1 91 ? -3.554 0.132 17.412 1.00 87.62 91 LEU A O 1
ATOM 729 N N . SER A 1 92 ? -5.115 -1.283 18.172 1.00 89.31 92 SER A N 1
ATOM 730 C CA . SER A 1 92 ? -4.540 -2.480 17.551 1.00 89.31 92 SER A CA 1
ATOM 731 C C . SER A 1 92 ? -4.574 -2.396 16.023 1.00 89.31 92 SER A C 1
ATOM 733 O O . SER A 1 92 ? -3.576 -2.687 15.367 1.00 89.31 92 SER A O 1
ATOM 735 N N . GLU A 1 93 ? -5.692 -1.956 15.449 1.00 92.00 93 GLU A N 1
ATOM 736 C CA . GLU A 1 93 ? -5.836 -1.730 14.009 1.00 92.00 93 GLU A CA 1
ATOM 737 C C . GLU A 1 93 ? -4.893 -0.628 13.516 1.00 92.00 93 GLU A C 1
ATOM 739 O O . GLU A 1 93 ? -4.184 -0.827 12.531 1.00 92.00 93 GLU A O 1
ATOM 744 N N . ALA A 1 94 ? -4.817 0.499 14.230 1.00 92.81 94 ALA A N 1
ATOM 745 C CA . ALA A 1 94 ? -3.888 1.584 13.924 1.00 92.81 94 ALA A CA 1
ATOM 746 C C . ALA A 1 94 ? -2.421 1.130 14.017 1.00 92.81 94 ALA A C 1
ATOM 748 O O . ALA A 1 94 ? -1.605 1.465 13.164 1.00 92.81 94 ALA A O 1
ATOM 749 N N . ASN A 1 95 ? -2.073 0.308 15.006 1.00 94.31 95 ASN A N 1
ATOM 750 C CA . ASN A 1 95 ? -0.735 -0.269 15.097 1.00 94.31 95 ASN A CA 1
ATOM 751 C C . ASN A 1 95 ? -0.452 -1.207 13.916 1.00 94.31 95 ASN A C 1
ATOM 753 O O . ASN A 1 95 ? 0.639 -1.163 13.349 1.00 94.31 95 ASN A O 1
ATOM 757 N N . ALA A 1 96 ? -1.429 -2.012 13.492 1.00 95.81 96 ALA A N 1
ATOM 758 C CA . ALA A 1 96 ? -1.280 -2.880 12.327 1.00 95.81 96 ALA A CA 1
ATOM 759 C C . ALA A 1 96 ? -1.097 -2.084 11.022 1.00 95.81 96 ALA A C 1
ATOM 761 O O . ALA A 1 96 ? -0.298 -2.481 10.170 1.00 95.81 96 ALA A O 1
ATOM 762 N N . THR A 1 97 ? -1.795 -0.956 10.848 1.00 96.44 97 THR A N 1
ATOM 763 C CA . THR A 1 97 ? -1.609 -0.091 9.671 1.00 96.44 97 THR A CA 1
ATOM 764 C C . THR A 1 97 ? -0.257 0.614 9.694 1.00 96.44 97 THR A C 1
ATOM 766 O O . THR A 1 97 ? 0.421 0.639 8.667 1.00 96.44 97 THR A O 1
ATOM 769 N N . VAL A 1 98 ? 0.192 1.100 10.855 1.00 96.94 98 VAL A N 1
ATOM 770 C CA . VAL A 1 98 ? 1.530 1.694 11.018 1.00 96.94 98 VAL A CA 1
ATOM 771 C C . VAL A 1 98 ? 2.627 0.689 10.664 1.00 96.94 98 VAL A C 1
ATOM 773 O O . VAL A 1 98 ? 3.532 1.027 9.905 1.00 96.94 98 VAL A O 1
ATOM 776 N N . GLN A 1 99 ? 2.528 -0.560 11.125 1.00 97.25 99 GLN A N 1
ATOM 777 C CA . GLN A 1 99 ? 3.502 -1.607 10.787 1.00 97.25 99 GLN A CA 1
ATOM 778 C C . GLN A 1 99 ? 3.553 -1.896 9.278 1.00 97.25 99 GLN A C 1
ATOM 780 O O . GLN A 1 99 ? 4.635 -2.024 8.706 1.00 97.25 99 GLN A O 1
ATOM 785 N N . LYS A 1 100 ? 2.396 -1.927 8.602 1.00 97.31 100 LYS A N 1
ATOM 786 C CA . LYS A 1 100 ? 2.341 -2.079 7.137 1.00 97.31 100 LYS A CA 1
ATOM 787 C C . LYS A 1 100 ? 3.017 -0.914 6.412 1.00 97.31 100 LYS A C 1
ATOM 789 O O . LYS A 1 100 ? 3.797 -1.152 5.494 1.00 97.31 100 LYS A O 1
ATOM 79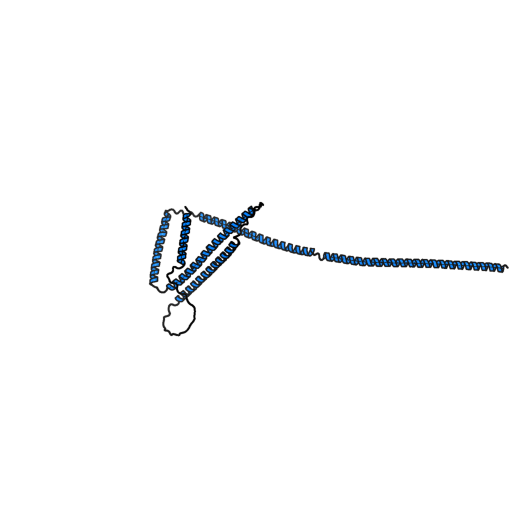4 N N . LEU A 1 101 ? 2.760 0.323 6.841 1.00 97.44 101 LEU A N 1
ATOM 795 C CA . LEU A 1 101 ? 3.380 1.515 6.254 1.00 97.44 101 LEU A CA 1
ATOM 796 C C . LEU A 1 101 ? 4.898 1.550 6.476 1.00 97.44 101 LEU A C 1
ATOM 798 O O . LEU A 1 101 ? 5.632 1.989 5.593 1.00 97.44 101 LEU A O 1
ATOM 802 N N . ILE A 1 102 ? 5.382 1.070 7.625 1.00 97.94 102 ILE A N 1
ATOM 803 C CA . ILE A 1 102 ? 6.821 0.928 7.887 1.00 97.94 102 ILE A CA 1
ATOM 804 C C . ILE A 1 102 ? 7.442 -0.066 6.899 1.00 97.94 102 ILE A C 1
ATOM 806 O O . ILE A 1 102 ? 8.416 0.283 6.233 1.00 97.94 102 ILE A O 1
ATOM 810 N N . ALA A 1 103 ? 6.846 -1.249 6.733 1.00 97.00 103 ALA A N 1
ATOM 811 C CA . ALA A 1 103 ? 7.341 -2.255 5.792 1.00 97.00 103 ALA A CA 1
ATOM 812 C C . ALA A 1 103 ? 7.324 -1.752 4.335 1.00 97.00 103 ALA A C 1
ATOM 814 O O . ALA A 1 103 ? 8.272 -1.971 3.578 1.00 97.00 103 ALA A O 1
ATOM 815 N N . GLU A 1 104 ? 6.273 -1.032 3.935 1.00 97.81 104 GLU A N 1
ATOM 816 C CA . GLU A 1 104 ? 6.177 -0.431 2.602 1.00 97.81 104 GLU A CA 1
ATOM 817 C C . GLU A 1 104 ? 7.234 0.661 2.388 1.00 97.81 104 GLU A C 1
ATOM 819 O O . GLU A 1 104 ? 7.898 0.681 1.350 1.00 97.81 104 GLU A O 1
ATOM 824 N N . LYS A 1 105 ? 7.467 1.519 3.390 1.00 97.31 105 LYS A N 1
ATOM 825 C CA . LYS A 1 105 ? 8.541 2.523 3.364 1.00 97.31 105 LYS A CA 1
ATOM 826 C C . LYS A 1 105 ? 9.914 1.868 3.216 1.00 97.31 105 LYS A C 1
ATOM 828 O O . LYS A 1 105 ? 10.744 2.364 2.456 1.00 97.31 105 LYS A O 1
ATOM 833 N N . GLU A 1 106 ? 10.178 0.782 3.936 1.00 98.06 106 GLU A N 1
ATOM 834 C CA . GLU A 1 106 ? 11.446 0.051 3.841 1.00 98.06 106 GLU A CA 1
ATOM 835 C C . GLU A 1 106 ? 11.642 -0.571 2.458 1.00 98.06 106 GLU A C 1
ATOM 837 O O . GLU A 1 106 ? 12.718 -0.424 1.865 1.00 98.06 106 GLU A O 1
ATOM 842 N N . LYS A 1 107 ? 10.587 -1.178 1.904 1.00 98.31 107 LYS A N 1
ATOM 843 C CA . LYS A 1 107 ? 10.590 -1.708 0.538 1.00 98.31 107 LYS A CA 1
ATOM 844 C C . LYS A 1 107 ? 10.862 -0.603 -0.482 1.00 98.31 107 LYS A C 1
ATOM 846 O O . LYS A 1 107 ? 11.801 -0.729 -1.268 1.00 98.31 107 LYS A O 1
ATOM 851 N N . LEU A 1 108 ? 10.132 0.509 -0.418 1.00 98.06 108 LEU A N 1
ATOM 852 C CA . LEU A 1 108 ? 10.322 1.640 -1.325 1.00 98.06 108 LEU A CA 1
ATOM 853 C C . LEU A 1 108 ? 11.729 2.244 -1.195 1.00 98.06 108 LEU A C 1
ATOM 855 O O . LEU A 1 108 ? 12.353 2.587 -2.195 1.00 98.06 108 LEU A O 1
ATOM 859 N N . ASN A 1 109 ? 12.280 2.309 0.019 1.00 98.00 109 ASN A N 1
ATOM 860 C CA . ASN A 1 109 ? 13.663 2.735 0.239 1.00 98.00 109 ASN A CA 1
ATOM 861 C C . ASN A 1 109 ? 14.688 1.770 -0.372 1.00 98.00 109 ASN A C 1
ATOM 863 O O . ASN A 1 109 ? 15.754 2.210 -0.808 1.00 98.00 109 ASN A O 1
ATOM 867 N N . SER A 1 110 ? 14.420 0.462 -0.380 1.00 97.50 110 SER A N 1
ATOM 868 C CA . SER A 1 110 ? 15.287 -0.513 -1.054 1.00 97.50 110 SER A CA 1
ATOM 869 C C . SER A 1 110 ? 15.233 -0.359 -2.578 1.00 97.50 110 SER A C 1
ATOM 871 O O . SER A 1 110 ? 16.281 -0.294 -3.219 1.00 97.50 110 SER A O 1
ATOM 873 N N . GLU A 1 111 ? 14.038 -0.168 -3.143 1.00 98.19 111 GLU A N 1
ATOM 874 C CA . GLU A 1 111 ? 13.839 0.076 -4.575 1.00 98.19 111 GLU A CA 1
ATOM 875 C C . GLU A 1 111 ? 14.480 1.399 -5.010 1.00 98.19 111 GLU A C 1
ATOM 877 O O . GLU A 1 111 ? 15.179 1.447 -6.021 1.00 98.19 111 GLU A O 1
ATOM 882 N N . TYR A 1 112 ? 14.325 2.461 -4.215 1.00 98.00 112 TYR A N 1
ATOM 883 C CA . TYR A 1 112 ? 14.956 3.754 -4.472 1.00 98.00 112 TYR A CA 1
ATOM 884 C C . TYR A 1 112 ? 16.486 3.663 -4.458 1.00 98.00 112 TYR A C 1
ATOM 886 O O . TYR A 1 112 ? 17.137 4.238 -5.331 1.00 98.00 112 TYR A O 1
ATOM 894 N N . ARG A 1 113 ? 17.072 2.926 -3.502 1.00 97.88 113 ARG A N 1
ATOM 895 C CA . ARG A 1 113 ? 18.525 2.683 -3.468 1.00 97.88 113 ARG A CA 1
ATOM 896 C C . ARG A 1 113 ? 18.994 1.960 -4.726 1.00 97.88 113 ARG A C 1
ATOM 898 O O . ARG A 1 113 ? 19.907 2.448 -5.383 1.00 97.88 113 ARG A O 1
ATOM 905 N N . HIS A 1 114 ? 18.309 0.887 -5.114 1.00 98.00 114 HIS A N 1
ATOM 906 C CA . HIS A 1 114 ? 18.653 0.140 -6.320 1.00 98.00 114 HIS A CA 1
ATOM 907 C C . HIS A 1 114 ? 18.540 0.995 -7.591 1.00 98.00 114 HIS A C 1
ATOM 909 O O . HIS A 1 114 ? 19.433 0.997 -8.437 1.00 98.00 114 HIS A O 1
ATOM 915 N N . LEU A 1 115 ? 17.467 1.781 -7.717 1.00 97.88 115 LEU A N 1
ATOM 916 C CA . LEU A 1 115 ? 17.263 2.650 -8.873 1.00 97.88 115 LEU A CA 1
ATOM 917 C C . LEU A 1 115 ? 18.301 3.779 -8.925 1.00 97.88 115 LEU A C 1
ATOM 919 O O . LEU A 1 115 ? 18.746 4.165 -10.007 1.00 97.88 115 LEU A O 1
ATOM 923 N N . LYS A 1 116 ? 18.712 4.297 -7.763 1.00 98.06 116 LYS A N 1
ATOM 924 C CA . LYS A 1 116 ? 19.787 5.286 -7.653 1.00 98.06 116 LYS A CA 1
ATOM 925 C C . LYS A 1 116 ? 21.122 4.702 -8.122 1.00 98.06 116 LYS A C 1
ATOM 927 O O . LYS A 1 116 ? 21.785 5.344 -8.932 1.00 98.06 116 LYS A O 1
ATOM 932 N N . GLU A 1 117 ? 21.465 3.492 -7.682 1.00 97.81 117 GLU A N 1
ATOM 933 C CA . GLU A 1 117 ? 22.670 2.770 -8.119 1.00 97.81 117 GLU A CA 1
ATOM 934 C C . GLU A 1 117 ? 22.661 2.524 -9.634 1.00 97.81 117 GLU A C 1
ATOM 936 O O . GLU A 1 117 ? 23.637 2.831 -10.314 1.00 97.81 117 GLU A O 1
ATOM 941 N N . GLN A 1 118 ? 21.541 2.063 -10.201 1.00 97.69 118 GLN A N 1
ATOM 942 C CA . GLN A 1 118 ? 21.410 1.889 -11.654 1.00 97.69 118 GLN A CA 1
ATOM 943 C C . GLN A 1 118 ? 21.587 3.206 -12.421 1.00 97.69 118 GLN A C 1
ATOM 945 O O . GLN A 1 118 ? 22.232 3.240 -13.468 1.00 97.69 118 GLN A O 1
ATOM 950 N N . ASN A 1 119 ? 21.027 4.305 -11.912 1.00 97.69 119 ASN A N 1
ATOM 951 C CA . ASN A 1 119 ? 21.160 5.620 -12.536 1.00 97.69 119 ASN A CA 1
ATOM 952 C C . ASN A 1 119 ? 22.616 6.111 -12.497 1.00 97.69 119 ASN A C 1
ATOM 954 O O . ASN A 1 119 ? 23.102 6.702 -13.459 1.00 97.69 119 ASN A O 1
ATOM 958 N N . GLU A 1 120 ? 23.327 5.831 -11.407 1.00 98.00 120 GLU A N 1
ATOM 959 C CA . GLU A 1 120 ? 24.748 6.143 -11.260 1.00 98.00 120 GLU A CA 1
ATOM 960 C C . GLU A 1 120 ? 25.617 5.314 -12.216 1.00 98.00 120 GLU A C 1
ATOM 962 O O . GLU A 1 120 ? 26.433 5.884 -12.939 1.00 98.00 120 GLU A O 1
ATOM 967 N N . LEU A 1 121 ? 25.354 4.010 -12.345 1.00 98.19 121 LEU A N 1
ATOM 968 C CA . LEU A 1 121 ? 26.013 3.150 -13.336 1.00 98.19 121 LEU A CA 1
ATOM 969 C C . LEU A 1 121 ? 25.781 3.633 -14.775 1.00 98.19 121 LEU A C 1
ATOM 971 O O . LEU A 1 121 ? 26.724 3.723 -15.561 1.00 98.19 121 LEU A O 1
ATOM 975 N N . LEU A 1 122 ? 24.543 3.995 -15.124 1.00 97.88 122 LEU A N 1
ATOM 976 C CA . LEU A 1 122 ? 24.220 4.524 -16.453 1.00 97.88 122 LEU A CA 1
ATOM 977 C C . LEU A 1 122 ? 24.887 5.877 -16.714 1.00 97.88 122 LEU A C 1
ATOM 979 O O . LEU A 1 122 ? 25.334 6.131 -17.832 1.00 97.88 122 LEU A O 1
ATOM 983 N N . ARG A 1 123 ? 24.976 6.747 -15.702 1.00 97.69 123 ARG A N 1
ATOM 984 C CA . ARG A 1 123 ? 25.713 8.014 -15.809 1.00 97.69 123 ARG A CA 1
ATOM 985 C C . ARG A 1 123 ? 27.197 7.777 -16.057 1.00 97.69 123 ARG A C 1
ATOM 987 O O . ARG A 1 123 ? 27.744 8.430 -16.942 1.00 97.69 123 ARG A O 1
ATOM 994 N N . ASN A 1 124 ? 27.812 6.839 -15.342 1.00 97.12 124 ASN A N 1
ATOM 995 C CA . ASN A 1 124 ? 29.219 6.486 -15.531 1.00 97.12 124 ASN A CA 1
ATOM 996 C C . ASN A 1 124 ? 29.462 5.930 -16.940 1.00 97.12 124 ASN A C 1
ATOM 998 O O . ASN A 1 124 ? 30.312 6.449 -17.657 1.00 97.12 124 ASN A O 1
ATOM 1002 N N . SER A 1 125 ? 28.628 4.992 -17.397 1.00 97.62 125 SER A N 1
ATOM 1003 C CA . SER A 1 125 ? 28.704 4.457 -18.764 1.00 97.62 125 SER A CA 1
ATOM 1004 C C . SER A 1 125 ? 28.526 5.544 -19.835 1.00 97.62 125 SER A C 1
ATOM 1006 O O . SER A 1 125 ? 29.220 5.560 -20.850 1.00 97.62 125 SER A O 1
ATOM 1008 N N . LEU A 1 126 ? 27.631 6.509 -19.608 1.00 96.81 126 LEU A N 1
ATOM 1009 C CA . LEU A 1 126 ? 27.436 7.631 -20.525 1.00 96.81 126 LEU A CA 1
ATOM 1010 C C . LEU A 1 126 ? 28.659 8.559 -20.569 1.00 96.81 126 LEU A C 1
ATOM 1012 O O . LEU A 1 126 ? 28.968 9.095 -21.634 1.00 96.81 126 LEU A O 1
ATOM 1016 N N . ILE A 1 127 ? 29.348 8.758 -19.443 1.00 97.06 127 ILE A N 1
ATOM 1017 C CA . ILE A 1 127 ? 30.612 9.506 -19.390 1.00 97.06 127 ILE A CA 1
ATOM 1018 C C . ILE A 1 127 ? 31.703 8.753 -20.159 1.00 97.06 127 ILE A C 1
ATOM 1020 O O . ILE A 1 127 ? 32.356 9.360 -21.004 1.00 97.06 127 ILE A O 1
ATOM 1024 N N . GLU A 1 128 ? 31.850 7.446 -19.942 1.00 96.75 128 GLU A N 1
ATOM 1025 C CA . GLU A 1 128 ? 32.823 6.604 -20.655 1.00 96.75 128 GLU A CA 1
ATOM 1026 C C . GLU A 1 128 ? 32.621 6.663 -22.175 1.00 96.75 128 GLU A C 1
ATOM 1028 O O . GLU A 1 128 ? 33.553 6.983 -22.912 1.00 96.75 128 GLU A O 1
ATOM 1033 N N . LEU A 1 129 ? 31.384 6.468 -22.647 1.00 96.31 129 LEU A N 1
ATOM 1034 C CA . LEU A 1 129 ? 31.050 6.537 -24.075 1.00 96.31 129 LEU A CA 1
ATOM 1035 C C . LEU A 1 129 ? 31.270 7.931 -24.677 1.00 96.31 129 LEU A C 1
ATOM 1037 O O . LEU A 1 129 ? 31.562 8.052 -25.871 1.00 96.31 129 LEU A O 1
ATOM 1041 N N . LYS A 1 130 ? 31.110 8.999 -23.886 1.00 96.88 130 LYS A N 1
ATOM 1042 C CA . LYS A 1 130 ? 31.441 10.362 -24.324 1.00 96.88 130 LYS A CA 1
ATOM 1043 C C . LYS A 1 130 ? 32.946 10.538 -24.482 1.00 96.88 130 LYS A C 1
ATOM 1045 O O . LYS A 1 130 ? 33.368 11.015 -25.531 1.00 96.88 130 LYS A O 1
ATOM 1050 N N . CYS A 1 131 ? 33.732 10.107 -23.497 1.00 94.94 131 CYS A N 1
ATOM 1051 C CA . CYS A 1 131 ? 35.191 10.136 -23.575 1.00 94.94 131 CYS A CA 1
ATOM 1052 C C . CYS A 1 131 ? 35.704 9.337 -24.782 1.00 94.94 131 CYS A C 1
ATOM 1054 O O . CYS A 1 131 ? 36.556 9.827 -25.518 1.00 94.94 131 CYS A O 1
ATOM 1056 N N . GLU A 1 132 ? 35.143 8.151 -25.037 1.00 96.00 132 GLU A N 1
ATOM 1057 C CA . GLU A 1 132 ? 35.479 7.340 -26.213 1.00 96.00 132 GLU A CA 1
ATOM 1058 C C . GLU A 1 132 ? 35.119 8.054 -27.524 1.00 96.00 132 GLU A C 1
ATOM 1060 O O . GLU A 1 132 ? 35.926 8.102 -28.451 1.00 96.00 132 GLU A O 1
ATOM 1065 N N . ASN A 1 133 ? 33.935 8.671 -27.608 1.00 92.50 133 ASN A N 1
ATOM 1066 C CA . ASN A 1 133 ? 33.553 9.463 -28.780 1.00 92.50 133 ASN A CA 1
ATOM 1067 C C . ASN A 1 133 ? 34.502 10.640 -29.023 1.00 92.50 133 ASN A C 1
ATOM 1069 O O . ASN A 1 133 ? 34.848 10.917 -30.173 1.00 92.50 133 ASN A O 1
ATOM 1073 N N . ASP A 1 134 ? 34.905 11.343 -27.968 1.00 93.50 134 ASP A N 1
ATOM 1074 C CA . ASP A 1 134 ? 35.839 12.462 -28.074 1.00 93.50 134 ASP A CA 1
ATOM 1075 C C . ASP A 1 134 ? 37.226 11.987 -28.518 1.00 93.50 134 ASP A C 1
ATOM 1077 O O . ASP A 1 134 ? 37.861 12.635 -29.354 1.00 93.50 134 ASP A O 1
ATOM 1081 N N . GLU A 1 135 ? 37.670 10.824 -28.044 1.00 93.62 135 GLU A N 1
ATOM 1082 C CA . GLU A 1 135 ? 38.923 10.207 -28.475 1.00 93.62 135 GLU A CA 1
ATOM 1083 C C . GLU A 1 135 ? 38.870 9.775 -29.947 1.00 93.62 135 GLU A C 1
ATOM 1085 O O . GLU A 1 135 ? 39.752 10.126 -30.732 1.00 93.62 135 GLU A O 1
ATOM 1090 N N . LEU A 1 136 ? 37.788 9.123 -30.380 1.00 91.62 136 LEU A N 1
ATOM 1091 C CA . LEU A 1 136 ? 37.573 8.783 -31.791 1.00 91.62 136 LEU A CA 1
ATOM 1092 C C . LEU A 1 136 ? 37.515 10.037 -32.676 1.00 91.62 136 LEU A C 1
ATOM 1094 O O . LEU A 1 136 ? 38.072 10.050 -33.776 1.00 91.62 136 LEU A O 1
ATOM 1098 N N . ARG A 1 137 ? 36.894 11.124 -32.203 1.00 89.12 137 ARG A N 1
ATOM 1099 C CA . ARG A 1 137 ? 36.885 12.419 -32.906 1.00 89.12 137 ARG A CA 1
ATOM 1100 C C . ARG A 1 137 ? 38.288 13.000 -33.038 1.00 89.12 137 ARG A C 1
ATOM 1102 O O . ARG A 1 137 ? 38.623 13.482 -34.120 1.00 89.12 137 ARG A O 1
ATOM 1109 N N . LYS A 1 138 ? 39.115 12.930 -31.991 1.00 88.44 138 LYS A N 1
ATOM 1110 C CA . LYS A 1 138 ? 40.527 13.339 -32.057 1.00 88.44 138 LYS A CA 1
ATOM 1111 C C . LYS A 1 138 ? 41.316 12.472 -33.029 1.00 88.44 138 LYS A C 1
ATOM 1113 O O . LYS A 1 138 ? 42.049 13.025 -33.838 1.00 88.44 138 LYS A O 1
ATOM 1118 N N . GLN A 1 139 ? 41.123 11.155 -33.030 1.00 86.31 139 GLN A N 1
ATOM 1119 C CA . GLN A 1 139 ? 41.775 10.255 -33.989 1.00 86.31 139 GLN A CA 1
ATOM 1120 C C . GLN A 1 139 ? 41.367 10.554 -35.438 1.00 86.31 139 GLN A C 1
ATOM 1122 O O . GLN A 1 139 ? 42.201 10.501 -36.339 1.00 86.31 139 GLN A O 1
ATOM 1127 N N . ILE A 1 140 ? 40.101 10.910 -35.678 1.00 79.12 140 ILE A N 1
ATOM 1128 C CA . ILE A 1 140 ? 39.633 11.356 -36.998 1.00 79.12 140 ILE A CA 1
ATOM 1129 C C . ILE A 1 140 ? 40.244 12.718 -37.361 1.00 79.12 140 ILE A C 1
ATOM 1131 O O . ILE A 1 140 ? 40.661 12.904 -38.500 1.00 79.12 140 ILE A O 1
ATOM 1135 N N . SER A 1 141 ? 40.334 13.648 -36.406 1.00 74.88 141 SER A N 1
ATOM 1136 C CA . SER A 1 141 ? 40.903 14.987 -36.612 1.00 74.88 141 SER A CA 1
ATOM 1137 C C . SER A 1 141 ? 42.434 15.005 -36.718 1.00 74.88 141 SER A C 1
ATOM 1139 O O . SER A 1 141 ? 42.982 15.945 -37.286 1.00 74.88 141 SER A O 1
ATOM 1141 N N . GLY A 1 142 ? 43.119 14.012 -36.146 1.00 61.94 142 GLY A N 1
ATOM 1142 C CA . GLY A 1 142 ? 44.576 13.852 -36.152 1.00 61.94 142 GLY A CA 1
ATOM 1143 C C . GLY A 1 142 ? 45.107 13.123 -37.386 1.00 61.94 142 GLY A C 1
ATOM 1144 O O . GLY A 1 142 ? 46.314 13.108 -37.614 1.00 61.94 142 GLY A O 1
ATOM 1145 N N . LYS A 1 143 ? 44.226 12.556 -38.221 1.00 59.06 143 LYS A N 1
ATOM 1146 C CA . LYS A 1 143 ? 44.594 12.187 -39.590 1.00 59.06 143 LYS A CA 1
ATOM 1147 C C . LYS A 1 143 ? 44.800 13.489 -40.365 1.00 59.06 143 LYS A C 1
ATOM 1149 O O . LYS A 1 143 ? 43.865 14.292 -40.410 1.00 59.06 143 LYS A O 1
ATOM 1154 N N . PRO A 1 144 ? 45.984 13.735 -40.958 1.00 50.22 144 PRO A N 1
ATOM 1155 C CA . PRO A 1 144 ? 46.199 14.951 -41.718 1.00 50.22 144 PRO A CA 1
ATOM 1156 C C . PRO A 1 144 ? 45.128 15.022 -42.802 1.00 50.22 144 PRO A C 1
ATOM 1158 O O . PRO A 1 144 ? 44.925 14.073 -43.564 1.00 50.22 144 PRO A O 1
ATOM 1161 N N . LYS A 1 145 ? 44.419 16.151 -42.841 1.00 52.50 145 LYS A N 1
ATOM 1162 C CA . LYS A 1 145 ? 43.646 16.572 -44.003 1.00 52.50 145 LYS A CA 1
ATOM 1163 C C . LYS A 1 145 ? 44.609 16.456 -45.178 1.00 52.50 145 LYS A C 1
ATOM 1165 O O . LYS A 1 145 ? 45.573 17.212 -45.222 1.00 52.50 145 LYS A O 1
ATOM 1170 N N . ILE A 1 146 ? 44.420 15.452 -46.035 1.00 54.16 146 ILE A N 1
ATOM 1171 C CA . ILE A 1 146 ? 45.252 15.231 -47.216 1.00 54.16 146 ILE A CA 1
ATOM 1172 C C . ILE A 1 146 ? 45.110 16.503 -48.051 1.00 54.16 146 ILE A C 1
ATOM 1174 O O . ILE A 1 146 ? 44.120 16.692 -48.755 1.00 54.16 146 ILE A O 1
ATOM 1178 N N . MET A 1 147 ? 46.049 17.430 -47.886 1.00 47.75 147 MET A N 1
ATOM 1179 C CA . MET A 1 147 ? 46.279 18.494 -48.840 1.00 47.75 147 MET A CA 1
ATOM 1180 C C . MET A 1 147 ? 46.918 17.790 -50.023 1.00 47.75 147 MET A C 1
ATOM 1182 O O . MET A 1 147 ? 48.118 17.533 -50.026 1.00 47.75 147 MET A O 1
ATOM 1186 N N . VAL A 1 148 ? 46.071 17.367 -50.958 1.00 48.91 148 VAL A N 1
ATOM 1187 C CA . VAL A 1 148 ? 46.507 16.874 -52.257 1.00 48.91 148 VAL A CA 1
ATOM 1188 C C . VAL A 1 148 ? 47.273 18.024 -52.899 1.00 48.91 148 VAL A C 1
ATOM 1190 O O . VAL A 1 148 ? 46.696 19.070 -53.186 1.00 48.91 148 VAL A O 1
ATOM 1193 N N . THR A 1 149 ? 48.585 17.872 -53.026 1.00 60.66 149 THR A N 1
ATOM 1194 C CA . THR A 1 149 ? 49.403 18.730 -53.878 1.00 60.66 149 THR A CA 1
ATOM 1195 C C . THR A 1 149 ? 49.121 18.353 -55.332 1.00 60.66 149 THR A C 1
ATOM 1197 O O . THR A 1 149 ? 48.932 17.173 -55.630 1.00 60.66 149 THR A O 1
ATOM 1200 N N . ASP A 1 150 ? 49.077 19.339 -56.233 1.00 55.59 150 ASP A N 1
ATOM 1201 C CA . ASP A 1 150 ? 48.615 19.177 -57.625 1.00 55.59 150 ASP A CA 1
ATOM 1202 C C . ASP A 1 150 ? 49.282 18.006 -58.381 1.00 55.59 150 ASP A C 1
ATOM 1204 O O . ASP A 1 150 ? 48.637 17.339 -59.184 1.00 55.59 150 ASP A O 1
ATOM 1208 N N . GLY A 1 151 ? 50.528 17.648 -58.043 1.00 56.00 151 GLY A N 1
ATOM 1209 C CA . GLY A 1 151 ? 51.233 16.509 -58.647 1.00 56.00 151 GLY A CA 1
ATOM 1210 C C . GLY A 1 151 ? 50.726 15.110 -58.252 1.00 56.00 151 GLY A C 1
ATOM 1211 O O . GLY A 1 151 ? 50.995 14.148 -58.963 1.00 56.00 151 GLY A O 1
ATOM 1212 N N . GLN A 1 152 ? 49.989 14.954 -57.144 1.00 49.25 152 GLN A N 1
ATOM 1213 C CA . GLN A 1 152 ? 49.363 13.670 -56.779 1.00 49.25 152 GLN A CA 1
ATOM 1214 C C . GLN A 1 152 ? 47.981 13.487 -57.414 1.00 49.25 152 GLN A C 1
ATOM 1216 O O . GLN A 1 152 ? 47.524 12.353 -57.554 1.00 49.25 152 GLN A O 1
ATOM 1221 N N . LEU A 1 153 ? 47.320 14.580 -57.810 1.00 53.06 153 LEU A N 1
ATOM 1222 C CA . LEU A 1 153 ? 46.022 14.517 -58.476 1.00 53.06 153 LEU A CA 1
ATOM 1223 C C . LEU A 1 153 ? 46.172 13.954 -59.897 1.00 53.06 153 LEU A C 1
ATOM 1225 O O . LEU A 1 153 ? 45.394 13.090 -60.280 1.00 53.06 153 LEU A O 1
ATOM 1229 N N . GLU A 1 154 ? 47.230 14.335 -60.620 1.00 57.56 154 GLU A N 1
ATOM 1230 C CA . GLU A 1 154 ? 47.522 13.814 -61.965 1.00 57.56 154 GLU A CA 1
ATOM 1231 C C . GLU A 1 154 ? 47.858 12.309 -61.973 1.00 57.56 154 GLU A C 1
ATOM 1233 O O . GLU A 1 154 ? 47.401 11.592 -62.861 1.00 57.56 154 GLU A O 1
ATOM 1238 N N . ASP A 1 155 ? 48.579 11.788 -60.968 1.00 63.38 155 ASP A N 1
ATOM 1239 C CA . ASP A 1 155 ? 48.879 10.344 -60.857 1.00 63.38 155 ASP A CA 1
ATOM 1240 C C . ASP A 1 155 ? 47.632 9.518 -60.478 1.00 63.38 155 ASP A C 1
ATOM 1242 O O . ASP A 1 155 ? 47.433 8.393 -60.946 1.00 63.38 155 ASP A O 1
ATOM 1246 N N . ILE A 1 156 ? 46.745 10.088 -59.658 1.00 62.47 156 ILE A N 1
ATOM 1247 C CA . ILE A 1 156 ? 45.470 9.466 -59.287 1.00 62.47 156 ILE A CA 1
ATOM 1248 C C . ILE A 1 156 ? 44.482 9.512 -60.464 1.00 62.47 156 ILE A C 1
ATOM 1250 O O . ILE A 1 156 ? 43.834 8.505 -60.757 1.00 62.47 156 ILE A O 1
ATOM 1254 N N . ASP A 1 157 ? 44.404 10.629 -61.186 1.00 72.50 157 ASP A N 1
ATOM 1255 C CA . ASP A 1 157 ? 43.560 10.775 -62.373 1.00 72.50 157 ASP A CA 1
ATOM 1256 C C . ASP A 1 157 ? 44.044 9.895 -63.530 1.00 72.50 157 ASP A C 1
ATOM 1258 O O . ASP A 1 157 ? 43.215 9.283 -64.213 1.00 72.50 157 ASP A O 1
ATOM 1262 N N . ALA A 1 158 ? 45.360 9.739 -63.708 1.00 74.19 158 ALA A N 1
ATOM 1263 C CA . ALA A 1 158 ? 45.938 8.794 -64.661 1.00 74.19 158 ALA A CA 1
ATOM 1264 C C . ALA A 1 158 ? 45.583 7.340 -64.302 1.00 74.19 158 ALA A C 1
ATOM 1266 O O . ALA A 1 158 ? 45.174 6.567 -65.177 1.00 74.19 158 ALA A O 1
ATOM 1267 N N . LYS A 1 159 ? 45.640 6.972 -63.014 1.00 73.12 159 LYS A N 1
ATOM 1268 C CA . LYS A 1 159 ? 45.207 5.646 -62.539 1.00 73.12 159 LYS A CA 1
ATOM 1269 C C . LYS A 1 159 ? 43.718 5.415 -62.783 1.00 73.12 159 LYS A C 1
ATOM 1271 O O . LYS A 1 159 ? 43.372 4.420 -63.419 1.00 73.12 159 LYS A O 1
ATOM 1276 N N . TYR A 1 160 ? 42.845 6.352 -62.415 1.00 73.31 160 TYR A N 1
ATOM 1277 C CA . TYR A 1 160 ? 41.408 6.239 -62.691 1.00 73.31 160 TYR A CA 1
ATOM 1278 C C . TYR A 1 160 ? 41.068 6.278 -64.187 1.00 73.31 160 TYR A C 1
ATOM 1280 O O . TYR A 1 160 ? 40.075 5.685 -64.608 1.00 73.31 160 TYR A O 1
ATOM 1288 N N . ALA A 1 161 ? 41.844 6.973 -65.020 1.00 77.69 161 ALA A N 1
ATOM 1289 C CA . ALA A 1 161 ? 41.683 6.931 -66.472 1.00 77.69 161 ALA A CA 1
ATOM 1290 C C . ALA A 1 161 ? 42.046 5.546 -67.029 1.00 77.69 161 ALA A C 1
ATOM 1292 O O . ALA A 1 161 ? 41.285 4.993 -67.824 1.00 77.69 161 ALA A O 1
ATOM 1293 N N . SER A 1 162 ? 43.147 4.953 -66.555 1.00 80.50 162 SER A N 1
ATOM 1294 C CA . SER A 1 162 ? 43.560 3.598 -66.940 1.00 80.50 162 SER A CA 1
ATOM 1295 C C . SER A 1 162 ? 42.563 2.528 -66.480 1.00 80.50 162 SER A C 1
ATOM 1297 O O . SER A 1 162 ? 42.233 1.622 -67.243 1.00 80.50 162 SER A O 1
ATOM 1299 N N . GLU A 1 163 ? 42.000 2.681 -65.280 1.00 77.94 163 GLU A N 1
ATOM 1300 C CA . GLU A 1 163 ? 41.005 1.766 -64.721 1.00 77.94 163 GLU A CA 1
ATOM 1301 C C . GLU A 1 163 ? 39.657 1.900 -65.437 1.00 77.94 163 GLU A C 1
ATOM 1303 O O . GLU A 1 163 ? 39.035 0.896 -65.783 1.00 77.94 163 GLU A O 1
ATOM 1308 N N . ARG A 1 164 ? 39.238 3.127 -65.781 1.00 82.88 164 ARG A N 1
ATOM 1309 C CA . ARG A 1 164 ? 38.064 3.349 -66.639 1.00 82.88 164 ARG A CA 1
ATOM 1310 C C . ARG A 1 164 ? 38.254 2.737 -68.025 1.00 82.88 164 ARG A C 1
ATOM 1312 O O . ARG A 1 164 ? 37.328 2.104 -68.523 1.00 82.88 164 ARG A O 1
ATOM 1319 N N . ALA A 1 165 ? 39.428 2.879 -68.638 1.00 82.31 165 ALA A N 1
ATOM 1320 C CA . ALA A 1 165 ? 39.717 2.274 -69.938 1.00 82.31 165 ALA A CA 1
ATOM 1321 C C . ALA A 1 165 ? 39.709 0.735 -69.873 1.00 82.31 165 ALA A C 1
ATOM 1323 O O . ALA A 1 165 ? 39.131 0.085 -70.746 1.00 82.31 165 ALA A O 1
ATOM 1324 N N . ALA A 1 166 ? 40.281 0.152 -68.815 1.00 81.38 166 ALA A N 1
ATOM 1325 C CA . ALA A 1 166 ? 40.230 -1.287 -68.567 1.00 81.38 166 ALA A CA 1
ATOM 1326 C C . ALA A 1 166 ? 38.787 -1.777 -68.372 1.00 81.38 166 ALA A C 1
ATOM 1328 O O . ALA A 1 166 ? 38.382 -2.755 -69.001 1.00 81.38 166 ALA A O 1
ATOM 1329 N N . TRP A 1 167 ? 37.984 -1.048 -67.594 1.00 84.94 167 TRP A N 1
ATOM 1330 C CA . TRP A 1 167 ? 36.571 -1.356 -67.380 1.00 84.94 167 TRP A CA 1
ATOM 1331 C C . TRP A 1 167 ? 35.739 -1.237 -68.660 1.00 84.94 167 TRP A C 1
ATOM 1333 O O . TRP A 1 167 ? 34.882 -2.077 -68.917 1.00 84.94 167 TRP A O 1
ATOM 1343 N N . HIS A 1 168 ? 36.003 -0.237 -69.506 1.00 82.06 168 HIS A N 1
ATOM 1344 C CA . HIS A 1 168 ? 35.349 -0.119 -70.810 1.00 82.06 168 HIS A CA 1
ATOM 1345 C C . HIS A 1 168 ? 35.692 -1.295 -71.728 1.00 82.06 168 HIS A C 1
ATOM 1347 O O . HIS A 1 168 ? 34.788 -1.862 -72.340 1.00 82.06 168 HIS A O 1
ATOM 1353 N N . LYS A 1 169 ? 36.960 -1.713 -71.764 1.00 86.56 169 LYS A N 1
ATOM 1354 C CA . LYS A 1 169 ? 37.402 -2.877 -72.541 1.00 86.56 169 LYS A CA 1
ATOM 1355 C C . LYS A 1 169 ? 36.779 -4.178 -72.033 1.00 86.56 169 LYS A C 1
ATOM 1357 O O . LYS A 1 169 ? 36.360 -5.010 -72.833 1.00 86.56 169 LYS A O 1
ATOM 1362 N N . GLU A 1 170 ? 36.687 -4.351 -70.717 1.00 84.88 170 GLU A N 1
ATOM 1363 C CA . GLU A 1 170 ? 36.021 -5.504 -70.107 1.00 84.88 170 GLU A CA 1
ATOM 1364 C C . GLU A 1 170 ? 34.514 -5.486 -70.381 1.00 84.88 170 GLU A C 1
ATOM 1366 O O . GLU A 1 170 ? 33.943 -6.502 -70.765 1.00 84.88 170 GLU A O 1
ATOM 1371 N N . LYS A 1 171 ? 33.871 -4.320 -70.278 1.00 85.12 171 LYS A N 1
ATOM 1372 C CA . LYS A 1 171 ? 32.460 -4.143 -70.624 1.00 85.12 171 LYS A CA 1
ATOM 1373 C C . LYS A 1 171 ? 32.193 -4.470 -72.092 1.00 85.12 171 LYS A C 1
ATOM 1375 O O . LYS A 1 171 ? 31.210 -5.145 -72.372 1.00 85.12 171 LYS A O 1
ATOM 1380 N N . GLU A 1 172 ? 33.043 -4.034 -73.019 1.00 85.69 172 GLU A N 1
ATOM 1381 C CA . GLU A 1 172 ? 32.935 -4.396 -74.438 1.00 85.69 172 GLU A CA 1
ATOM 1382 C C . GLU A 1 172 ? 33.183 -5.889 -74.669 1.00 85.69 172 GLU A C 1
ATOM 1384 O O . GLU A 1 172 ? 32.460 -6.512 -75.442 1.00 85.69 172 GLU A O 1
ATOM 1389 N N . ALA A 1 173 ? 34.151 -6.495 -73.978 1.00 85.94 173 ALA A N 1
ATOM 1390 C CA . ALA A 1 173 ? 34.393 -7.934 -74.054 1.00 85.94 173 ALA A CA 1
ATOM 1391 C C . ALA A 1 173 ? 33.190 -8.742 -73.541 1.00 85.94 173 ALA A C 1
ATOM 1393 O O . ALA A 1 173 ? 32.780 -9.708 -74.183 1.00 85.94 173 ALA A O 1
ATOM 1394 N N . LEU A 1 174 ? 32.586 -8.317 -72.428 1.00 84.56 174 LEU A N 1
ATOM 1395 C CA . LEU A 1 174 ? 31.380 -8.923 -71.866 1.00 84.56 174 LEU A CA 1
ATOM 1396 C C . LEU A 1 174 ? 30.157 -8.684 -72.750 1.00 84.56 174 LEU A C 1
ATOM 1398 O O . LEU A 1 174 ? 29.364 -9.602 -72.926 1.00 84.56 174 LEU A O 1
ATOM 1402 N N . GLN A 1 175 ? 30.015 -7.497 -73.342 1.00 83.31 175 GLN A N 1
ATOM 1403 C CA . GLN A 1 175 ? 28.940 -7.207 -74.288 1.00 83.31 175 GLN A CA 1
ATOM 1404 C C . GLN A 1 175 ? 29.080 -8.065 -75.550 1.00 83.31 175 GLN A C 1
ATOM 1406 O O . GLN A 1 175 ? 28.108 -8.671 -75.978 1.00 83.31 175 GLN A O 1
ATOM 1411 N N . ASN A 1 176 ? 30.291 -8.210 -76.091 1.00 83.50 176 ASN A N 1
ATOM 1412 C CA . ASN A 1 176 ? 30.561 -9.089 -77.228 1.00 83.50 176 ASN A CA 1
ATOM 1413 C C . ASN A 1 176 ? 30.321 -10.566 -76.883 1.00 83.50 176 ASN A C 1
ATOM 1415 O O . ASN A 1 176 ? 29.770 -11.302 -77.699 1.00 83.50 176 ASN A O 1
ATOM 1419 N N . ALA A 1 177 ? 30.696 -11.006 -75.679 1.00 82.06 177 ALA A N 1
ATOM 1420 C CA . ALA A 1 177 ? 30.412 -12.358 -75.201 1.00 82.06 177 ALA A CA 1
ATOM 1421 C C . ALA A 1 177 ? 28.904 -12.589 -75.009 1.00 82.06 177 ALA A C 1
ATOM 1423 O O . ALA A 1 177 ? 28.397 -13.655 -75.356 1.00 82.06 177 ALA A O 1
ATOM 1424 N N . LEU A 1 178 ? 28.176 -11.584 -74.513 1.00 76.94 178 LEU A N 1
ATOM 1425 C CA . LEU A 1 178 ? 26.724 -11.616 -74.378 1.00 76.94 178 LEU A CA 1
ATOM 1426 C C . LEU A 1 178 ? 26.049 -11.648 -75.750 1.00 76.94 178 LEU A C 1
ATOM 1428 O O . LEU A 1 178 ? 25.159 -12.466 -75.959 1.00 76.94 178 LEU A O 1
ATOM 1432 N N . ASP A 1 179 ? 26.496 -10.839 -76.707 1.00 76.06 179 ASP A N 1
ATOM 1433 C CA . ASP A 1 179 ? 25.969 -10.827 -78.072 1.00 76.06 179 ASP A CA 1
ATOM 1434 C C . ASP A 1 179 ? 26.250 -12.161 -78.787 1.00 76.06 179 ASP A C 1
ATOM 1436 O O . ASP A 1 179 ? 25.383 -12.682 -79.491 1.00 76.06 179 ASP A O 1
ATOM 1440 N N . GLN A 1 180 ? 27.416 -12.778 -78.561 1.00 74.88 180 GLN A N 1
ATOM 1441 C CA . GLN A 1 180 ? 27.723 -14.132 -79.042 1.00 74.88 180 GLN A CA 1
ATOM 1442 C C . GLN A 1 180 ? 26.826 -15.191 -78.384 1.00 74.88 180 GLN A C 1
ATOM 1444 O O . GLN A 1 180 ? 26.257 -16.031 -79.080 1.00 74.88 180 GLN A O 1
ATOM 1449 N N . ALA A 1 181 ? 26.631 -15.132 -77.064 1.00 66.31 181 ALA A N 1
ATOM 1450 C CA . ALA A 1 181 ? 25.748 -16.050 -76.344 1.00 66.31 181 ALA A CA 1
ATOM 1451 C C . ALA A 1 181 ? 24.274 -15.894 -76.767 1.00 66.31 181 ALA A C 1
ATOM 1453 O O . ALA A 1 181 ? 23.560 -16.886 -76.921 1.00 66.31 181 ALA A O 1
ATOM 1454 N N . THR A 1 182 ? 23.839 -14.661 -77.033 1.00 61.22 182 THR A N 1
ATOM 1455 C CA . THR A 1 182 ? 22.478 -14.329 -77.481 1.00 61.22 182 THR A CA 1
ATOM 1456 C C . THR A 1 182 ? 22.233 -14.814 -78.912 1.00 61.22 182 THR A C 1
ATOM 1458 O O . THR A 1 182 ? 21.150 -15.311 -79.219 1.00 61.22 182 THR A O 1
ATOM 1461 N N . ARG A 1 183 ? 23.254 -14.781 -79.782 1.00 59.44 183 ARG A N 1
ATOM 1462 C CA . ARG A 1 183 ? 23.196 -15.382 -81.130 1.00 59.44 183 ARG A CA 1
ATOM 1463 C C . ARG A 1 183 ? 23.082 -16.912 -81.110 1.00 59.44 183 ARG A C 1
ATOM 1465 O O . ARG A 1 183 ? 22.566 -17.480 -82.069 1.00 59.44 183 ARG A O 1
ATOM 1472 N N . HIS A 1 184 ? 23.517 -17.578 -80.038 1.00 54.66 184 HIS A N 1
ATOM 1473 C CA . HIS A 1 184 ? 23.499 -19.042 -79.917 1.00 54.66 184 HIS A CA 1
ATOM 1474 C C . HIS A 1 184 ? 22.294 -19.623 -79.153 1.00 54.66 184 HIS A C 1
ATOM 1476 O O . HIS A 1 184 ? 22.163 -20.845 -79.092 1.00 54.66 184 HIS A O 1
ATOM 1482 N N . SER A 1 185 ? 21.387 -18.807 -78.602 1.00 49.53 185 SER A N 1
ATOM 1483 C CA . SER A 1 185 ? 20.169 -19.316 -77.949 1.00 49.53 185 SER A CA 1
ATOM 1484 C C . SER A 1 185 ? 19.047 -18.267 -77.885 1.00 49.53 185 SER A C 1
ATOM 1486 O O . SER A 1 185 ? 18.954 -17.527 -76.906 1.00 49.53 185 SER A O 1
ATOM 1488 N N . PRO A 1 186 ? 18.143 -18.207 -78.882 1.00 52.59 186 PRO A N 1
ATOM 1489 C CA . PRO A 1 186 ? 17.051 -17.231 -78.870 1.00 52.59 186 PRO A CA 1
ATOM 1490 C C . PRO A 1 186 ? 15.823 -17.640 -78.035 1.00 52.59 186 PRO A C 1
ATOM 1492 O O . PRO A 1 186 ? 14.870 -16.874 -77.967 1.00 52.59 186 PRO A O 1
ATOM 1495 N N . VAL A 1 187 ? 15.769 -18.845 -77.446 1.00 52.88 187 VAL A N 1
ATOM 1496 C CA . VAL A 1 187 ? 14.462 -19.480 -77.139 1.00 52.88 187 VAL A CA 1
ATOM 1497 C C . VAL A 1 187 ? 14.130 -19.628 -75.640 1.00 52.88 187 VAL A C 1
ATOM 1499 O O . VAL A 1 187 ? 13.026 -20.041 -75.315 1.00 52.88 187 VAL A O 1
ATOM 1502 N N . ALA A 1 188 ? 15.001 -19.248 -74.695 1.00 50.47 188 ALA A N 1
ATOM 1503 C CA . ALA A 1 188 ? 14.755 -19.541 -73.265 1.00 50.47 188 ALA A CA 1
ATOM 1504 C C . ALA A 1 188 ? 14.798 -18.355 -72.277 1.00 50.47 188 ALA A C 1
ATOM 1506 O O . ALA A 1 188 ? 14.625 -18.577 -71.081 1.00 50.47 188 ALA A O 1
ATOM 1507 N N . LEU A 1 189 ? 15.026 -17.113 -72.724 1.00 52.38 189 LEU A N 1
ATOM 1508 C CA . LEU A 1 189 ? 15.238 -15.979 -71.801 1.00 52.38 189 LEU A CA 1
ATOM 1509 C C . LEU A 1 189 ? 13.990 -15.119 -71.531 1.00 52.38 189 LEU A C 1
ATOM 1511 O O . LEU A 1 189 ? 13.907 -14.495 -70.477 1.00 52.38 189 LEU A O 1
ATOM 1515 N N . SER A 1 190 ? 12.980 -15.145 -72.408 1.00 54.06 190 SER A N 1
ATOM 1516 C CA . SER A 1 190 ? 11.810 -14.253 -72.298 1.00 54.06 190 SER A CA 1
ATOM 1517 C C . SER A 1 190 ? 10.974 -14.471 -71.026 1.00 54.06 190 SER A C 1
ATOM 1519 O O . SER A 1 190 ? 10.492 -13.505 -70.437 1.00 54.06 190 SER A O 1
ATOM 1521 N N . ASP A 1 191 ? 10.805 -15.719 -70.578 1.00 54.31 191 ASP A N 1
ATOM 1522 C CA . ASP A 1 191 ? 9.986 -16.021 -69.392 1.00 54.31 191 ASP A CA 1
ATOM 1523 C C . ASP A 1 191 ? 10.741 -15.764 -68.078 1.00 54.31 191 ASP A C 1
ATOM 1525 O O . ASP A 1 191 ? 10.149 -15.341 -67.084 1.00 54.31 191 ASP A O 1
ATOM 1529 N N . PHE A 1 192 ? 12.066 -15.950 -68.074 1.00 55.94 192 PHE A N 1
ATOM 1530 C CA . PHE A 1 192 ? 12.900 -15.699 -66.895 1.00 55.94 192 PHE A CA 1
ATOM 1531 C C . PHE A 1 192 ? 13.073 -14.196 -66.632 1.00 55.94 192 PHE A C 1
ATOM 1533 O O . PHE A 1 192 ? 13.075 -13.768 -65.475 1.00 55.94 192 PHE A O 1
ATOM 1540 N N . ASP A 1 193 ? 13.148 -13.390 -67.695 1.00 60.75 193 ASP A N 1
ATOM 1541 C CA . ASP A 1 193 ? 13.237 -11.932 -67.596 1.00 60.75 193 ASP A CA 1
ATOM 1542 C C . ASP A 1 193 ? 11.945 -11.316 -67.043 1.00 60.75 193 ASP A C 1
ATOM 1544 O O . ASP A 1 193 ? 12.004 -10.429 -66.188 1.00 60.75 193 ASP A O 1
ATOM 1548 N N . ALA A 1 194 ? 10.769 -11.816 -67.437 1.00 63.56 194 ALA A N 1
ATOM 1549 C CA . ALA A 1 194 ? 9.489 -11.329 -66.916 1.00 63.56 194 ALA A CA 1
ATOM 1550 C C . ALA A 1 194 ? 9.345 -11.568 -65.398 1.00 63.56 194 ALA A C 1
ATOM 1552 O O . ALA A 1 194 ? 8.959 -10.656 -64.650 1.00 63.56 194 ALA A O 1
ATOM 1553 N N . ASP A 1 195 ? 9.718 -12.759 -64.924 1.00 67.31 195 ASP A N 1
ATOM 1554 C CA . ASP A 1 195 ? 9.700 -13.109 -63.500 1.00 67.31 195 ASP A CA 1
ATOM 1555 C C . ASP A 1 195 ? 10.757 -12.329 -62.703 1.00 67.31 195 ASP A C 1
ATOM 1557 O O . ASP A 1 195 ? 10.475 -11.829 -61.604 1.00 67.31 195 ASP A O 1
ATOM 1561 N N . LEU A 1 196 ? 11.954 -12.142 -63.264 1.00 73.56 196 LEU A N 1
ATOM 1562 C CA . LEU A 1 196 ? 13.019 -11.358 -62.641 1.00 73.56 196 LEU A CA 1
ATOM 1563 C C . LEU A 1 196 ? 12.635 -9.877 -62.522 1.00 73.56 196 LEU A C 1
ATOM 1565 O O . LEU A 1 196 ? 12.781 -9.283 -61.447 1.00 73.56 196 LEU A O 1
ATOM 1569 N N . HIS A 1 197 ? 12.065 -9.293 -63.577 1.00 74.69 197 HIS A N 1
ATOM 1570 C CA . HIS A 1 197 ? 11.532 -7.933 -63.554 1.00 74.69 197 HIS A CA 1
ATOM 1571 C C . HIS A 1 197 ? 10.390 -7.785 -62.542 1.00 74.69 197 HIS A C 1
ATOM 1573 O O . HIS A 1 197 ? 10.326 -6.778 -61.826 1.00 74.69 197 HIS A O 1
ATOM 1579 N N . HIS A 1 198 ? 9.508 -8.781 -62.412 1.00 76.44 198 HIS A N 1
ATOM 1580 C CA . HIS A 1 198 ? 8.438 -8.762 -61.412 1.00 76.44 198 HIS A CA 1
ATOM 1581 C C . HIS A 1 198 ? 8.988 -8.775 -59.975 1.00 76.44 198 HIS A C 1
ATOM 1583 O O . HIS A 1 198 ? 8.543 -7.996 -59.119 1.00 76.44 198 HIS A O 1
ATOM 1589 N N . ILE A 1 199 ? 9.994 -9.609 -59.706 1.00 75.19 199 ILE A N 1
ATOM 1590 C CA . ILE A 1 199 ? 10.646 -9.706 -58.393 1.00 75.19 199 ILE A CA 1
ATOM 1591 C C . ILE A 1 199 ? 11.416 -8.420 -58.066 1.00 75.19 199 ILE A C 1
ATOM 1593 O O . ILE A 1 199 ? 11.289 -7.900 -56.950 1.00 75.19 199 ILE A O 1
ATOM 1597 N N . LEU A 1 200 ? 12.149 -7.863 -59.033 1.00 80.44 200 LEU A N 1
ATOM 1598 C CA . LEU A 1 200 ? 12.886 -6.609 -58.877 1.00 80.44 200 LEU A CA 1
ATOM 1599 C C . LEU A 1 200 ? 11.939 -5.440 -58.584 1.00 80.44 200 LEU A C 1
ATOM 1601 O O . LEU A 1 200 ? 12.158 -4.694 -57.629 1.00 80.44 200 LEU A O 1
ATOM 1605 N N . ASN A 1 201 ? 10.834 -5.323 -59.322 1.00 77.69 201 ASN A N 1
ATOM 1606 C CA . ASN A 1 201 ? 9.819 -4.295 -59.080 1.00 77.69 201 ASN A CA 1
ATOM 1607 C C . ASN A 1 201 ? 9.199 -4.411 -57.682 1.00 77.69 201 ASN A C 1
ATOM 1609 O O . ASN A 1 201 ? 8.964 -3.406 -57.002 1.00 77.69 201 ASN A O 1
ATOM 1613 N N . ARG A 1 202 ? 8.968 -5.638 -57.207 1.00 76.62 202 ARG A N 1
ATOM 1614 C CA . ARG A 1 202 ? 8.442 -5.893 -55.862 1.00 76.62 202 ARG A CA 1
ATOM 1615 C C . ARG A 1 202 ? 9.457 -5.550 -54.771 1.00 76.62 202 ARG A C 1
ATOM 1617 O O . ARG A 1 202 ? 9.072 -4.996 -53.738 1.00 76.62 202 ARG A O 1
ATOM 1624 N N . TYR A 1 203 ? 10.741 -5.812 -55.009 1.00 79.25 203 TYR A N 1
ATOM 1625 C CA . TYR A 1 203 ? 11.827 -5.402 -54.121 1.00 79.25 203 TYR A CA 1
ATOM 1626 C C . TYR A 1 203 ? 11.977 -3.877 -54.071 1.00 79.25 203 TYR A C 1
ATOM 1628 O O . TYR A 1 203 ? 11.979 -3.304 -52.981 1.00 79.25 203 TYR A O 1
ATOM 1636 N N . LEU A 1 204 ? 12.022 -3.207 -55.225 1.00 78.19 204 LEU A N 1
ATOM 1637 C CA . LEU A 1 204 ? 12.108 -1.746 -55.317 1.00 78.19 204 LEU A CA 1
ATOM 1638 C C . LEU A 1 204 ? 10.919 -1.069 -54.626 1.00 78.19 204 LEU A C 1
ATOM 1640 O O . LEU A 1 204 ? 11.096 -0.081 -53.912 1.00 78.19 204 LEU A O 1
ATOM 1644 N N . ARG A 1 205 ? 9.718 -1.645 -54.746 1.00 79.44 205 ARG A N 1
ATOM 1645 C CA . ARG A 1 205 ? 8.528 -1.188 -54.016 1.00 79.44 205 ARG A CA 1
ATOM 1646 C C . ARG A 1 205 ? 8.648 -1.423 -52.503 1.00 79.44 205 ARG A C 1
ATOM 1648 O O . ARG A 1 205 ? 8.315 -0.547 -51.713 1.00 79.44 205 ARG A O 1
ATOM 1655 N N . ALA A 1 206 ? 9.172 -2.566 -52.060 1.00 72.81 206 ALA A N 1
ATOM 1656 C CA . ALA A 1 206 ? 9.443 -2.804 -50.637 1.00 72.81 206 ALA A CA 1
ATOM 1657 C C . ALA A 1 206 ? 10.501 -1.835 -50.070 1.00 72.81 206 ALA A C 1
ATOM 1659 O O . ALA A 1 206 ? 10.438 -1.444 -48.898 1.00 72.81 206 ALA A O 1
ATOM 1660 N N . GLU A 1 207 ? 11.463 -1.442 -50.899 1.00 78.06 207 GLU A N 1
ATOM 1661 C CA . GLU A 1 207 ? 12.524 -0.507 -50.551 1.00 78.06 207 GLU A CA 1
ATOM 1662 C C . GLU A 1 207 ? 12.030 0.946 -50.524 1.00 78.06 207 GLU A C 1
ATOM 1664 O O . GLU A 1 207 ? 12.408 1.700 -49.622 1.00 78.06 207 GLU A O 1
ATOM 1669 N N . SER A 1 208 ? 11.107 1.329 -51.413 1.00 76.12 208 SER A N 1
ATOM 1670 C CA . SER A 1 208 ? 10.437 2.631 -51.332 1.00 76.12 208 SER A CA 1
ATOM 1671 C C . SER A 1 208 ? 9.659 2.767 -50.020 1.00 76.12 208 SER A C 1
ATOM 1673 O O . SER A 1 208 ? 9.823 3.770 -49.328 1.00 76.12 208 SER A O 1
ATOM 1675 N N . TYR A 1 209 ? 8.944 1.724 -49.580 1.00 75.56 209 TYR A N 1
ATOM 1676 C CA . TYR A 1 209 ? 8.264 1.730 -48.278 1.00 75.56 209 TYR A CA 1
ATOM 1677 C C . TYR A 1 209 ? 9.227 1.839 -47.090 1.00 75.56 209 TYR A C 1
ATOM 1679 O O . TYR A 1 209 ? 8.899 2.500 -46.103 1.00 75.56 209 TYR A O 1
ATOM 1687 N N . ARG A 1 210 ? 10.429 1.248 -47.167 1.00 80.25 210 ARG A N 1
ATOM 1688 C CA . ARG A 1 210 ? 11.474 1.436 -46.143 1.00 80.25 210 ARG A CA 1
ATOM 1689 C C . ARG A 1 210 ? 11.915 2.894 -46.067 1.00 80.25 210 ARG A C 1
ATOM 1691 O O . ARG A 1 210 ? 12.016 3.438 -44.968 1.00 80.25 210 ARG A O 1
ATOM 1698 N N . LYS A 1 211 ? 12.177 3.513 -47.220 1.00 78.44 211 LYS A N 1
ATOM 1699 C CA . LYS A 1 211 ? 12.586 4.920 -47.300 1.00 78.44 211 LYS A CA 1
ATOM 1700 C C . LYS A 1 211 ? 11.466 5.838 -46.807 1.00 78.44 211 LYS A C 1
ATOM 1702 O O . LYS A 1 211 ? 11.722 6.674 -45.949 1.00 78.44 211 LYS A O 1
ATOM 1707 N N . SER A 1 212 ? 10.222 5.633 -47.245 1.00 74.88 212 SER A N 1
ATOM 1708 C CA . SER A 1 212 ? 9.061 6.389 -46.756 1.00 74.88 212 SER A CA 1
ATOM 1709 C C . SER A 1 212 ? 8.866 6.251 -45.246 1.00 74.88 212 SER A C 1
ATOM 1711 O O . SER A 1 212 ? 8.550 7.237 -44.591 1.00 74.88 212 SER A O 1
ATOM 1713 N N . LEU A 1 213 ? 9.096 5.063 -44.676 1.00 77.06 213 LEU A N 1
ATOM 1714 C CA . LEU A 1 213 ? 9.034 4.846 -43.230 1.00 77.06 213 LEU A CA 1
ATOM 1715 C C . LEU A 1 213 ? 10.126 5.627 -42.482 1.00 77.06 213 LEU A C 1
ATOM 1717 O O . LEU A 1 213 ? 9.843 6.218 -41.443 1.00 77.06 213 LEU A O 1
ATOM 1721 N N . ALA A 1 214 ? 11.356 5.656 -43.005 1.00 74.31 214 ALA A N 1
ATOM 1722 C CA . ALA A 1 214 ? 12.450 6.432 -42.418 1.00 74.31 214 ALA A CA 1
ATOM 1723 C C . ALA A 1 214 ? 12.137 7.938 -42.421 1.00 74.31 214 ALA A C 1
ATOM 1725 O O . ALA A 1 214 ? 12.246 8.586 -41.381 1.00 74.31 214 ALA A O 1
ATOM 1726 N N . TRP A 1 215 ? 11.647 8.461 -43.549 1.00 77.12 215 TRP A N 1
ATOM 1727 C CA . TRP A 1 215 ? 11.221 9.857 -43.669 1.00 77.12 215 TRP A CA 1
ATOM 1728 C C . TRP A 1 215 ? 10.040 10.194 -42.757 1.00 77.12 215 TRP A C 1
ATOM 1730 O O . TRP A 1 215 ? 10.058 11.226 -42.096 1.00 77.12 215 TRP A O 1
ATOM 1740 N N . GLN A 1 216 ? 9.036 9.316 -42.663 1.00 73.50 216 GLN A N 1
ATOM 1741 C CA . GLN A 1 216 ? 7.902 9.517 -41.756 1.00 73.50 216 GLN A CA 1
ATOM 1742 C C . GLN A 1 216 ? 8.334 9.532 -40.294 1.00 73.50 216 GLN A C 1
ATOM 1744 O O . GLN A 1 216 ? 7.880 10.390 -39.545 1.00 73.50 216 GLN A O 1
ATOM 1749 N N . LYS A 1 217 ? 9.242 8.634 -39.895 1.00 77.19 217 LYS A N 1
ATOM 1750 C CA . LYS A 1 217 ? 9.812 8.625 -38.544 1.00 77.19 217 LYS A CA 1
ATOM 1751 C C . LYS A 1 217 ? 10.567 9.924 -38.255 1.00 77.19 217 LYS A C 1
ATOM 1753 O O . LYS A 1 217 ? 10.392 10.496 -37.186 1.00 77.19 217 LYS A O 1
ATOM 1758 N N . GLN A 1 218 ? 11.378 10.396 -39.199 1.00 69.88 218 GLN A N 1
ATOM 1759 C CA . GLN A 1 218 ? 12.163 11.620 -39.044 1.00 69.88 218 GLN A CA 1
ATOM 1760 C C . GLN A 1 218 ? 11.278 12.871 -38.977 1.00 69.88 218 GLN A C 1
ATOM 1762 O O . GLN A 1 218 ? 11.446 13.685 -38.076 1.00 69.88 218 GLN A O 1
ATOM 1767 N N . TYR A 1 219 ? 10.291 12.989 -39.865 1.00 73.50 219 TYR A N 1
ATOM 1768 C CA . TYR A 1 219 ? 9.327 14.089 -39.840 1.00 73.50 219 TYR A CA 1
ATOM 1769 C C . TYR A 1 219 ? 8.504 14.088 -38.546 1.00 73.50 219 TYR A C 1
ATOM 1771 O O . TYR A 1 219 ? 8.333 15.125 -37.913 1.00 73.50 219 TYR A O 1
ATOM 1779 N N . PHE A 1 220 ? 8.050 12.912 -38.108 1.00 75.06 220 PHE A N 1
ATOM 1780 C CA . PHE A 1 220 ? 7.304 12.767 -36.864 1.00 75.06 220 PHE A CA 1
ATOM 1781 C C . PHE A 1 220 ? 8.134 13.166 -35.634 1.00 75.06 220 PHE A C 1
ATOM 1783 O O . PHE A 1 220 ? 7.623 13.847 -34.749 1.00 75.06 220 PHE A O 1
ATOM 1790 N N . LEU A 1 221 ? 9.424 12.815 -35.603 1.00 72.38 221 LEU A N 1
ATOM 1791 C CA . LEU A 1 221 ? 10.341 13.246 -34.545 1.00 72.38 221 LEU A CA 1
ATOM 1792 C C . LEU A 1 221 ? 10.532 14.767 -34.514 1.00 72.38 221 LEU A C 1
ATOM 1794 O O . LEU A 1 221 ? 10.535 15.335 -33.429 1.00 72.38 221 LEU A O 1
ATOM 1798 N N . ILE A 1 222 ? 10.644 15.426 -35.671 1.00 69.50 222 ILE A N 1
ATOM 1799 C CA . ILE A 1 222 ? 10.761 16.893 -35.756 1.00 69.50 222 ILE A CA 1
ATOM 1800 C C . ILE A 1 222 ? 9.488 17.571 -35.230 1.00 69.50 222 ILE A C 1
ATOM 1802 O O . ILE A 1 222 ? 9.568 18.509 -34.443 1.00 69.50 222 ILE A O 1
ATOM 1806 N N . VAL A 1 223 ? 8.311 17.063 -35.610 1.00 71.38 223 VAL A N 1
ATOM 1807 C CA . VAL A 1 223 ? 7.016 17.585 -35.136 1.00 71.38 223 VAL A CA 1
ATOM 1808 C C . VAL A 1 223 ? 6.866 17.426 -33.619 1.00 71.38 223 VAL A C 1
ATOM 1810 O O . VAL A 1 223 ? 6.389 18.339 -32.950 1.00 71.38 223 VAL A O 1
ATOM 1813 N N . LEU A 1 224 ? 7.296 16.291 -33.058 1.00 74.25 224 LEU A N 1
ATOM 1814 C CA . LEU A 1 224 ? 7.296 16.087 -31.608 1.00 74.25 224 LEU A CA 1
ATOM 1815 C C . LEU A 1 224 ? 8.330 16.963 -30.888 1.00 74.25 224 LEU A C 1
ATOM 1817 O O . LEU A 1 224 ? 8.032 17.470 -29.811 1.00 74.25 224 LEU A O 1
ATOM 1821 N N . ALA A 1 225 ? 9.518 17.156 -31.468 1.00 67.94 225 ALA A N 1
ATOM 1822 C CA . ALA A 1 225 ? 10.557 18.012 -30.896 1.00 67.94 225 ALA A CA 1
ATOM 1823 C C . ALA A 1 225 ? 10.087 19.471 -30.785 1.00 67.94 225 ALA A C 1
ATOM 1825 O O . ALA A 1 225 ? 10.185 20.048 -29.705 1.00 67.94 225 ALA A O 1
ATOM 1826 N N . GLY A 1 226 ? 9.468 20.015 -31.841 1.00 68.50 226 GLY A N 1
ATOM 1827 C CA . GLY A 1 226 ? 8.898 21.367 -31.815 1.00 68.50 226 GLY A CA 1
ATOM 1828 C C . GLY A 1 226 ? 7.784 21.538 -30.772 1.00 68.50 226 GLY A C 1
ATOM 1829 O O . GLY A 1 226 ? 7.705 22.569 -30.115 1.00 68.50 226 GLY A O 1
ATOM 1830 N N . TYR A 1 227 ? 6.969 20.504 -30.533 1.00 66.06 227 TYR A N 1
ATOM 1831 C CA . TYR A 1 227 ? 5.940 20.552 -29.486 1.00 66.06 227 TYR A CA 1
ATOM 1832 C C . TYR A 1 227 ? 6.524 20.525 -28.064 1.00 66.06 227 TYR A C 1
ATOM 1834 O O . TYR A 1 227 ? 6.031 21.216 -27.174 1.00 66.06 227 TYR A O 1
ATOM 1842 N N . ILE A 1 228 ? 7.588 19.748 -27.841 1.00 68.38 228 ILE A N 1
ATOM 1843 C CA . ILE A 1 228 ? 8.289 19.698 -26.548 1.00 68.38 228 ILE A CA 1
ATOM 1844 C C . ILE A 1 228 ? 8.971 21.044 -26.248 1.00 68.38 228 ILE A C 1
ATOM 1846 O O . ILE A 1 228 ? 9.035 21.455 -25.090 1.00 68.38 228 ILE A O 1
ATOM 1850 N N . GLU A 1 229 ? 9.475 21.739 -27.268 1.00 66.44 229 GLU A N 1
ATOM 1851 C CA . GLU A 1 229 ? 10.055 23.081 -27.134 1.00 66.44 229 GLU A CA 1
ATOM 1852 C C . GLU A 1 229 ? 8.986 24.134 -26.797 1.00 66.44 229 GLU A C 1
ATOM 1854 O O . GLU A 1 229 ? 9.154 24.872 -25.827 1.00 66.44 229 GLU A O 1
ATOM 1859 N N . GLU A 1 230 ? 7.833 24.122 -27.476 1.00 67.19 230 GLU A N 1
ATOM 1860 C CA . GLU A 1 230 ? 6.687 24.982 -27.126 1.00 67.19 230 GLU A CA 1
ATOM 1861 C C . GLU A 1 230 ? 6.171 24.730 -25.691 1.00 67.19 230 GLU A C 1
ATOM 1863 O O . GLU A 1 230 ? 5.804 25.664 -24.965 1.00 67.19 230 GLU A O 1
ATOM 1868 N N . GLU A 1 231 ? 6.151 23.473 -25.238 1.00 64.31 231 GLU A N 1
ATOM 1869 C CA . GLU A 1 231 ? 5.774 23.121 -23.864 1.00 64.31 231 GLU A CA 1
ATOM 1870 C C . GLU A 1 231 ? 6.791 23.645 -22.837 1.00 64.31 231 GLU A C 1
ATOM 1872 O O . GLU A 1 231 ? 6.407 24.214 -21.813 1.00 64.31 231 GLU A O 1
ATOM 1877 N N . LYS A 1 232 ? 8.093 23.529 -23.115 1.00 68.62 232 LYS A N 1
ATOM 1878 C CA . LYS A 1 232 ? 9.142 24.082 -22.243 1.00 68.62 232 LYS A CA 1
ATOM 1879 C C . LYS A 1 232 ? 9.057 25.604 -22.146 1.00 68.62 232 LYS A C 1
ATOM 1881 O O . LYS A 1 232 ? 9.091 26.127 -21.032 1.00 68.62 232 LYS A O 1
ATOM 1886 N N . ASP A 1 233 ? 8.853 26.294 -23.265 1.00 67.69 233 ASP A N 1
ATOM 1887 C CA . ASP A 1 233 ? 8.711 27.753 -23.312 1.00 67.69 233 ASP A CA 1
ATOM 1888 C C . ASP A 1 233 ? 7.478 28.244 -22.542 1.00 67.69 233 ASP A C 1
ATOM 1890 O O . ASP A 1 233 ? 7.516 29.264 -21.846 1.00 67.69 233 ASP A O 1
ATOM 1894 N N . THR A 1 234 ? 6.362 27.519 -22.639 1.00 59.75 234 THR A N 1
ATOM 1895 C CA . THR A 1 234 ? 5.141 27.849 -21.888 1.00 59.75 234 THR A CA 1
ATOM 1896 C C . THR A 1 234 ? 5.295 27.579 -20.392 1.00 59.75 234 THR A C 1
ATOM 1898 O O . THR A 1 234 ? 4.869 28.406 -19.582 1.00 59.75 234 THR A O 1
ATOM 1901 N N . VAL A 1 235 ? 5.963 26.490 -20.003 1.00 62.59 235 VAL A N 1
ATOM 1902 C CA . VAL A 1 235 ? 6.301 26.196 -18.600 1.00 62.59 235 VAL A CA 1
ATOM 1903 C C . VAL A 1 235 ? 7.278 27.230 -18.030 1.00 62.59 235 VAL A C 1
ATOM 1905 O O . VAL A 1 235 ? 7.126 27.650 -16.882 1.00 62.59 235 VAL A O 1
ATOM 1908 N N . GLU A 1 236 ? 8.256 27.692 -18.808 1.00 72.50 236 GLU A N 1
ATOM 1909 C CA . GLU A 1 236 ? 9.196 28.732 -18.379 1.00 72.50 236 GLU A CA 1
ATOM 1910 C C . GLU A 1 236 ? 8.509 30.098 -18.215 1.00 72.50 236 GLU A C 1
ATOM 1912 O O . GLU A 1 236 ? 8.735 30.791 -17.219 1.00 72.50 236 GLU A O 1
ATOM 1917 N N . LYS A 1 237 ? 7.600 30.460 -19.131 1.00 65.44 237 LYS A N 1
ATOM 1918 C CA . LYS A 1 237 ? 6.735 31.645 -18.986 1.00 65.44 237 LYS A CA 1
ATOM 1919 C C . LYS A 1 237 ? 5.860 31.553 -17.731 1.00 65.44 237 LYS A C 1
ATOM 1921 O O . LYS A 1 237 ? 5.794 32.519 -16.977 1.00 65.44 237 LYS A O 1
ATOM 1926 N N . LEU A 1 238 ? 5.265 30.390 -17.451 1.00 57.53 238 LEU A N 1
ATOM 1927 C CA . LEU A 1 238 ? 4.489 30.146 -16.227 1.00 57.53 238 LEU A CA 1
ATOM 1928 C C . LEU A 1 238 ? 5.332 30.310 -14.959 1.00 57.53 238 LEU A C 1
ATOM 1930 O O . LEU A 1 238 ? 4.876 30.961 -14.023 1.00 57.53 238 LEU A O 1
ATOM 1934 N N . LYS A 1 239 ? 6.569 29.796 -14.939 1.00 67.62 239 LYS A N 1
ATOM 1935 C CA . LYS A 1 239 ? 7.507 29.980 -13.816 1.00 67.62 239 LYS A CA 1
ATOM 1936 C C . LYS A 1 239 ? 7.839 31.455 -13.567 1.00 67.62 239 LYS A C 1
ATOM 1938 O O . LYS A 1 239 ? 7.922 31.866 -12.413 1.00 67.62 239 LYS A O 1
ATOM 1943 N N . LYS A 1 240 ? 7.967 32.264 -14.625 1.00 67.12 240 LYS A N 1
ATOM 1944 C CA . LYS A 1 240 ? 8.179 33.723 -14.528 1.00 67.12 240 LYS A CA 1
ATOM 1945 C C . LYS A 1 240 ? 6.929 34.479 -14.046 1.00 67.12 240 LYS A C 1
ATOM 1947 O O . LYS A 1 240 ? 7.057 35.565 -13.491 1.00 67.12 240 LYS A O 1
ATOM 1952 N N . CYS A 1 241 ? 5.737 33.899 -14.196 1.00 53.81 241 CYS A N 1
ATOM 1953 C CA . CYS A 1 241 ? 4.474 34.457 -13.703 1.00 53.81 241 CYS A CA 1
ATOM 1954 C C . CYS A 1 241 ? 4.152 34.115 -12.230 1.00 53.81 241 CYS A C 1
ATOM 1956 O O . CYS A 1 241 ? 3.129 34.577 -11.728 1.00 53.81 241 CYS A O 1
ATOM 1958 N N . ILE A 1 242 ? 5.003 33.370 -11.504 1.00 55.09 242 ILE A N 1
ATOM 1959 C CA . ILE A 1 242 ? 4.838 33.053 -10.063 1.00 55.09 242 ILE A CA 1
ATOM 1960 C C . ILE A 1 242 ? 5.296 34.237 -9.173 1.00 55.09 242 ILE A C 1
ATOM 1962 O O . ILE A 1 242 ? 5.950 34.072 -8.149 1.00 55.09 242 ILE A O 1
ATOM 1966 N N . VAL A 1 243 ? 4.955 35.467 -9.565 1.00 53.81 243 VAL A N 1
ATOM 1967 C CA . VAL A 1 243 ? 4.988 36.665 -8.710 1.00 53.81 243 VAL A CA 1
ATOM 1968 C C . VAL A 1 243 ? 3.641 37.367 -8.906 1.00 53.81 243 VAL A C 1
ATOM 1970 O O . VAL A 1 243 ? 3.248 37.605 -10.051 1.00 53.81 243 VAL A O 1
ATOM 1973 N N . PRO A 1 244 ? 2.882 37.676 -7.838 1.00 47.44 244 PRO A N 1
ATOM 1974 C CA . PRO A 1 244 ? 1.476 38.024 -7.972 1.00 47.44 244 PRO A CA 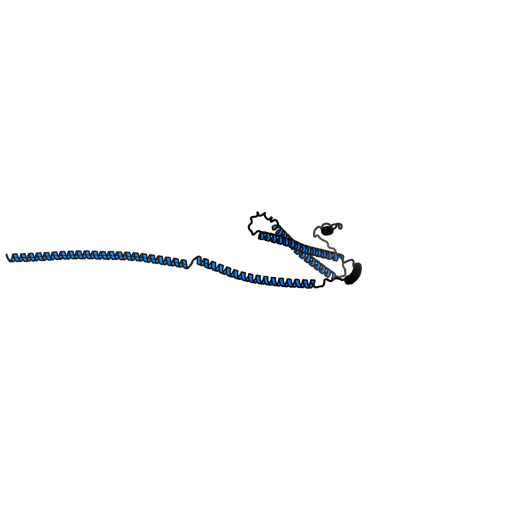1
ATOM 1975 C C . PRO A 1 244 ? 1.319 39.459 -8.483 1.00 47.44 244 PRO A C 1
ATOM 1977 O O . PRO A 1 244 ? 1.263 40.414 -7.713 1.00 47.44 244 PRO A O 1
ATOM 1980 N N . LYS A 1 245 ? 1.178 39.623 -9.799 1.00 46.44 245 LYS A N 1
ATOM 1981 C CA . LYS A 1 245 ? 0.498 40.786 -10.377 1.00 46.44 245 LYS A CA 1
ATOM 1982 C C . LYS A 1 245 ? -0.635 40.290 -11.261 1.00 46.44 245 LYS A C 1
ATOM 1984 O O . LYS A 1 245 ? -0.409 39.643 -12.280 1.00 46.44 245 LYS A O 1
ATOM 1989 N N . ARG A 1 246 ? -1.866 40.590 -10.825 1.00 47.25 246 ARG A N 1
ATOM 1990 C CA . ARG A 1 246 ? -3.118 40.355 -11.555 1.00 47.25 246 ARG A CA 1
ATOM 1991 C C . ARG A 1 246 ? -3.019 40.997 -12.938 1.00 47.25 246 ARG A C 1
ATOM 1993 O O . ARG A 1 246 ? -3.298 42.180 -13.100 1.00 47.25 246 ARG A O 1
ATOM 2000 N N . THR A 1 247 ? -2.642 40.209 -13.931 1.00 46.91 247 THR A N 1
ATOM 2001 C CA . THR A 1 247 ? -2.874 40.527 -15.335 1.00 46.91 247 THR A CA 1
ATOM 2002 C C . THR A 1 247 ? -3.993 39.618 -15.813 1.00 46.91 247 THR A C 1
ATOM 2004 O O . THR A 1 247 ? -4.067 38.443 -15.454 1.00 46.91 247 THR A O 1
ATOM 2007 N N . LYS A 1 248 ? -4.953 40.209 -16.524 1.00 46.16 248 LYS A N 1
ATOM 2008 C CA . LYS A 1 248 ? -6.111 39.508 -17.073 1.00 46.16 248 LYS A CA 1
ATOM 2009 C C . LYS A 1 248 ? -5.579 38.404 -17.987 1.00 46.16 248 LYS A C 1
ATOM 2011 O O . LYS A 1 248 ? -4.935 38.710 -18.987 1.00 46.16 248 LYS A O 1
ATOM 2016 N N . PHE A 1 249 ? -5.811 37.145 -17.619 1.00 42.50 249 PHE A N 1
ATOM 2017 C CA . PHE A 1 249 ? -5.483 35.998 -18.455 1.00 42.50 249 PHE A CA 1
ATOM 2018 C C . PHE A 1 249 ? -6.254 36.127 -19.773 1.00 42.50 249 PHE A C 1
ATOM 2020 O O . PHE A 1 249 ? -7.446 35.834 -19.847 1.00 42.50 249 PHE A O 1
ATOM 2027 N N . SER A 1 250 ? -5.568 36.586 -20.817 1.00 45.97 250 SER A N 1
ATOM 2028 C CA . SER A 1 250 ? -5.929 36.241 -22.186 1.00 45.97 250 SER A CA 1
ATOM 2029 C C . SER A 1 250 ? -5.937 34.716 -22.247 1.00 45.97 250 SER A C 1
ATOM 2031 O O . SER A 1 250 ? -4.921 34.087 -21.947 1.00 45.97 250 SER A O 1
ATOM 2033 N N . SER A 1 251 ? -7.105 34.127 -22.516 1.00 43.59 251 SER A N 1
ATOM 2034 C CA . SER A 1 251 ? -7.257 32.674 -22.599 1.00 43.59 251 SER A CA 1
ATOM 2035 C C . SER A 1 251 ? -6.204 32.115 -23.559 1.00 43.59 251 SER A C 1
ATOM 2037 O O . SER A 1 251 ? -6.209 32.490 -24.735 1.00 43.59 251 SER A O 1
ATOM 2039 N N . PRO A 1 252 ? -5.300 31.230 -23.103 1.00 49.09 252 PRO A N 1
ATOM 2040 C CA . PRO A 1 252 ? -4.374 30.578 -24.001 1.00 49.09 252 PRO A CA 1
ATOM 2041 C C . PRO A 1 252 ? -5.206 29.641 -24.868 1.00 49.09 252 PRO A C 1
ATOM 2043 O O . PRO A 1 252 ? -5.681 28.603 -24.411 1.00 49.09 252 PRO A O 1
ATOM 2046 N N . SER A 1 253 ? -5.416 30.039 -26.120 1.00 48.00 253 SER A N 1
ATOM 2047 C CA . SER A 1 253 ? -5.975 29.186 -27.159 1.00 48.00 253 SER A CA 1
ATOM 2048 C C . SER A 1 253 ? -5.258 27.832 -27.087 1.00 48.00 253 SER A C 1
ATOM 2050 O O . SER A 1 253 ? -4.051 27.741 -27.311 1.00 48.00 253 SER A O 1
ATOM 2052 N N . HIS A 1 254 ? -5.982 26.771 -26.727 1.00 56.88 254 HIS A N 1
ATOM 2053 C CA . HIS A 1 254 ? -5.503 25.387 -26.708 1.00 56.88 254 HIS A CA 1
ATOM 2054 C C . HIS A 1 254 ? -5.968 24.614 -27.966 1.00 56.88 254 HIS A C 1
ATOM 2056 O O . HIS A 1 254 ? -6.648 23.598 -27.821 1.00 56.88 254 HIS A O 1
ATOM 2062 N N . PRO A 1 255 ? -5.649 25.007 -29.221 1.00 52.84 255 PRO A N 1
ATOM 2063 C CA . PRO A 1 255 ? -6.235 24.337 -30.378 1.00 52.84 255 PRO A CA 1
ATOM 2064 C C . PRO A 1 255 ? -5.490 23.067 -30.823 1.00 52.84 255 PRO A C 1
ATOM 2066 O O . PRO A 1 255 ? -5.968 22.402 -31.742 1.00 52.84 255 PRO A O 1
ATOM 2069 N N . ASN A 1 256 ? -4.345 22.698 -30.225 1.00 64.06 256 ASN A N 1
ATOM 2070 C CA . ASN A 1 256 ? -3.428 21.752 -30.884 1.00 64.06 256 ASN A CA 1
ATOM 2071 C C . ASN A 1 256 ? -3.055 20.475 -30.109 1.00 64.06 256 ASN A C 1
ATOM 2073 O O . ASN A 1 256 ? -2.575 19.542 -30.745 1.00 64.06 256 ASN A O 1
ATOM 2077 N N . LYS A 1 257 ? -3.331 20.336 -28.801 1.00 66.31 257 LYS A N 1
ATOM 2078 C CA . LYS A 1 257 ? -2.955 19.105 -28.058 1.00 66.31 257 LYS A CA 1
ATOM 2079 C C . LYS A 1 257 ? -3.687 17.867 -28.586 1.00 66.31 257 LYS A C 1
ATOM 2081 O O . LYS A 1 257 ? -3.067 16.862 -28.921 1.00 66.31 257 LYS A O 1
ATOM 2086 N N . PHE A 1 258 ? -5.007 17.974 -28.752 1.00 70.25 258 PHE A N 1
ATOM 2087 C CA . PHE A 1 258 ? -5.828 16.907 -29.330 1.00 70.25 258 PHE A CA 1
ATOM 2088 C C . PHE A 1 258 ? -5.432 16.599 -30.781 1.00 70.25 258 PHE A C 1
ATOM 2090 O O . PHE A 1 258 ? -5.336 15.434 -31.160 1.00 70.25 258 PHE A O 1
ATOM 2097 N N . LYS A 1 259 ? -5.119 17.630 -31.581 1.00 72.06 259 LYS A N 1
ATOM 2098 C CA . LYS A 1 259 ? -4.653 17.457 -32.965 1.00 72.06 259 LYS A CA 1
ATOM 2099 C C . LYS A 1 259 ? -3.319 16.721 -33.027 1.00 72.06 259 LYS A C 1
ATOM 2101 O O . LYS A 1 259 ? -3.171 15.838 -33.858 1.00 72.06 259 LYS A O 1
ATOM 2106 N N . ILE A 1 260 ? -2.373 17.025 -32.141 1.00 72.12 260 ILE A N 1
ATOM 2107 C CA . ILE A 1 260 ? -1.060 16.368 -32.106 1.00 72.12 260 ILE A CA 1
ATOM 2108 C C . ILE A 1 260 ? -1.187 14.913 -31.658 1.00 72.12 260 ILE A C 1
ATOM 2110 O O . ILE A 1 260 ? -0.572 14.037 -32.266 1.00 72.12 260 ILE A O 1
ATOM 2114 N N . VAL A 1 261 ? -2.039 14.620 -30.673 1.00 76.75 261 VAL A N 1
ATOM 2115 C CA . VAL A 1 261 ? -2.341 13.236 -30.267 1.00 76.75 261 VAL A CA 1
ATOM 2116 C C . VAL A 1 261 ? -3.018 12.465 -31.407 1.00 76.75 261 VAL A C 1
ATOM 2118 O O . VAL A 1 261 ? -2.617 11.340 -31.714 1.00 76.75 261 VAL A O 1
ATOM 2121 N N . ALA A 1 262 ? -3.985 13.073 -32.098 1.00 76.12 262 ALA A N 1
ATOM 2122 C CA . ALA A 1 262 ? -4.646 12.469 -33.253 1.00 76.12 262 ALA A CA 1
ATOM 2123 C C . ALA A 1 262 ? -3.668 12.231 -34.421 1.00 76.12 262 ALA A C 1
ATOM 2125 O O . ALA A 1 262 ? -3.612 11.127 -34.965 1.00 76.12 262 ALA A O 1
ATOM 2126 N N . LEU A 1 263 ? -2.837 13.222 -34.763 1.00 77.25 263 LEU A N 1
ATOM 2127 C CA . LEU A 1 263 ? -1.797 13.111 -35.792 1.00 77.25 263 LEU A CA 1
ATOM 2128 C C . LEU A 1 263 ? -0.752 12.053 -35.425 1.00 77.25 263 LEU A C 1
ATOM 2130 O O . LEU A 1 263 ? -0.348 11.277 -36.287 1.00 77.25 263 LEU A O 1
ATOM 2134 N N . THR A 1 264 ? -0.381 11.954 -34.148 1.00 79.62 264 THR A N 1
ATOM 2135 C CA . THR A 1 264 ? 0.495 10.898 -33.624 1.00 79.62 264 THR A CA 1
ATOM 2136 C C . THR A 1 264 ? -0.129 9.526 -33.821 1.00 79.62 264 THR A C 1
ATOM 2138 O O . THR A 1 264 ? 0.517 8.618 -34.345 1.00 79.62 264 THR A O 1
ATOM 2141 N N . ARG A 1 265 ? -1.410 9.365 -33.477 1.00 84.69 265 ARG A N 1
ATOM 2142 C CA . ARG A 1 265 ? -2.109 8.088 -33.643 1.00 84.69 265 ARG A CA 1
ATOM 2143 C C . ARG A 1 265 ? -2.198 7.668 -35.112 1.00 84.69 265 ARG A C 1
ATOM 2145 O O . ARG A 1 265 ? -1.951 6.496 -35.412 1.00 84.69 265 ARG A O 1
ATOM 2152 N N . ILE A 1 266 ? -2.499 8.610 -36.009 1.00 81.75 266 ILE A N 1
ATOM 2153 C CA . ILE A 1 266 ? -2.557 8.393 -37.464 1.00 81.75 266 ILE A CA 1
ATOM 2154 C C . ILE A 1 266 ? -1.167 8.054 -38.017 1.00 81.75 266 ILE A C 1
ATOM 2156 O O . ILE A 1 266 ? -1.024 7.097 -38.781 1.00 81.75 266 ILE A O 1
ATOM 2160 N N . ALA A 1 267 ? -0.129 8.787 -37.608 1.00 79.00 267 ALA A N 1
ATOM 2161 C CA . ALA A 1 267 ? 1.248 8.541 -38.026 1.00 79.00 267 ALA A CA 1
ATOM 2162 C C . ALA A 1 267 ? 1.727 7.152 -37.581 1.00 79.00 267 ALA A C 1
ATOM 2164 O O . ALA A 1 267 ? 2.271 6.405 -38.393 1.00 79.00 267 ALA A O 1
ATOM 2165 N N . VAL A 1 268 ? 1.455 6.758 -36.333 1.00 83.44 268 VAL A N 1
ATOM 2166 C CA . VAL A 1 268 ? 1.778 5.420 -35.815 1.00 83.44 268 VAL A CA 1
ATOM 2167 C C . VAL A 1 268 ? 1.043 4.330 -36.595 1.00 83.44 268 VAL A C 1
ATOM 2169 O O . VAL A 1 268 ? 1.678 3.359 -37.004 1.00 83.44 268 VAL A O 1
ATOM 2172 N N . ALA A 1 269 ? -0.250 4.498 -36.880 1.00 85.44 269 ALA A N 1
ATOM 2173 C CA . ALA A 1 269 ? -1.005 3.539 -37.691 1.00 85.44 269 ALA A CA 1
ATOM 2174 C C . ALA A 1 269 ? -0.437 3.413 -39.120 1.00 85.44 269 ALA A C 1
ATOM 2176 O O . ALA A 1 269 ? -0.251 2.304 -39.628 1.00 85.44 269 ALA A O 1
ATOM 2177 N N . ARG A 1 270 ? -0.075 4.537 -39.754 1.00 82.06 270 ARG A N 1
ATOM 2178 C CA . ARG A 1 270 ? 0.544 4.559 -41.090 1.00 82.06 270 ARG A CA 1
ATOM 2179 C C . ARG A 1 270 ? 1.920 3.888 -41.094 1.00 82.06 270 ARG A C 1
ATOM 2181 O O . ARG A 1 270 ? 2.214 3.106 -41.995 1.00 82.06 270 ARG A O 1
ATOM 2188 N N . MET A 1 271 ? 2.737 4.131 -40.071 1.00 84.62 271 MET A N 1
ATOM 2189 C CA . MET A 1 271 ? 4.040 3.481 -39.907 1.00 84.62 271 MET A CA 1
ATOM 2190 C C . MET A 1 271 ? 3.897 1.969 -39.672 1.00 84.62 271 MET A C 1
ATOM 2192 O O . MET A 1 271 ? 4.617 1.185 -40.292 1.00 84.62 271 MET A O 1
ATOM 2196 N N . GLN A 1 272 ? 2.936 1.536 -38.850 1.00 85.19 272 GLN A N 1
ATOM 2197 C CA . GLN A 1 272 ? 2.624 0.116 -38.633 1.00 85.19 272 GLN A CA 1
ATOM 2198 C C . GLN A 1 272 ? 2.186 -0.582 -39.927 1.00 85.19 272 GLN A C 1
ATOM 2200 O O . GLN A 1 272 ? 2.640 -1.697 -40.213 1.00 85.19 272 GLN A O 1
ATOM 2205 N N . TYR A 1 273 ? 1.368 0.087 -40.744 1.00 88.50 273 TYR A N 1
ATOM 2206 C CA . TYR A 1 273 ? 0.986 -0.402 -42.067 1.00 88.50 273 TYR A CA 1
ATOM 2207 C C . TYR A 1 273 ? 2.204 -0.556 -42.987 1.00 88.50 273 TYR A C 1
ATOM 2209 O O . TYR A 1 273 ? 2.398 -1.623 -43.567 1.00 88.50 273 TYR A O 1
ATOM 2217 N N . LEU A 1 274 ? 3.074 0.457 -43.071 1.00 81.88 274 LEU A N 1
ATOM 2218 C CA . LEU A 1 274 ? 4.291 0.396 -43.891 1.00 81.88 274 LEU A CA 1
ATOM 2219 C C . LEU A 1 274 ? 5.235 -0.733 -43.459 1.00 81.88 274 LEU A C 1
ATOM 2221 O O . LEU A 1 274 ? 5.785 -1.438 -44.307 1.00 81.88 274 LEU A O 1
ATOM 2225 N N . VAL A 1 275 ? 5.406 -0.940 -42.150 1.00 84.31 275 VAL A N 1
ATOM 2226 C CA . VAL A 1 275 ? 6.214 -2.042 -41.604 1.00 84.31 275 VAL A CA 1
ATOM 2227 C C . VAL A 1 275 ? 5.620 -3.394 -41.996 1.00 84.31 275 VAL A C 1
ATOM 2229 O O . VAL A 1 275 ? 6.345 -4.259 -42.492 1.00 84.31 275 VAL A O 1
ATOM 2232 N N . SER A 1 276 ? 4.314 -3.569 -41.805 1.00 86.38 276 SER A N 1
ATOM 2233 C CA . SER A 1 276 ? 3.614 -4.821 -42.111 1.00 86.38 276 SER A CA 1
ATOM 2234 C C . SER A 1 276 ? 3.636 -5.118 -43.610 1.00 86.38 276 SER A C 1
ATOM 2236 O O . SER A 1 276 ? 3.993 -6.217 -44.031 1.00 86.38 276 SER A O 1
ATOM 2238 N N . HIS A 1 277 ? 3.367 -4.111 -44.439 1.00 81.00 277 HIS A N 1
ATOM 2239 C CA . HIS A 1 277 ? 3.352 -4.245 -45.889 1.00 81.00 277 HIS A CA 1
ATOM 2240 C C . HIS A 1 277 ? 4.749 -4.524 -46.467 1.00 81.00 277 HIS A C 1
ATOM 2242 O O . HIS A 1 277 ? 4.891 -5.359 -47.365 1.00 81.00 277 HIS A O 1
ATOM 2248 N N . ARG A 1 278 ? 5.805 -3.909 -45.916 1.00 82.81 278 ARG A N 1
ATOM 2249 C CA . ARG A 1 278 ? 7.198 -4.224 -46.277 1.00 82.81 278 ARG A CA 1
ATOM 2250 C C . ARG A 1 278 ? 7.570 -5.660 -45.907 1.00 82.81 278 ARG A C 1
ATOM 2252 O O . ARG A 1 278 ? 8.186 -6.345 -46.724 1.00 82.81 278 ARG A O 1
ATOM 2259 N N . LYS A 1 279 ? 7.220 -6.117 -44.698 1.00 82.06 279 LYS A N 1
ATOM 2260 C CA . LYS A 1 279 ? 7.479 -7.498 -44.253 1.00 82.06 279 LYS A CA 1
ATOM 2261 C C . LYS A 1 279 ? 6.783 -8.507 -45.168 1.00 82.06 279 LYS A C 1
ATOM 2263 O O . LYS A 1 279 ? 7.446 -9.401 -45.687 1.00 82.06 279 LYS A O 1
ATOM 2268 N N . ASN A 1 280 ? 5.501 -8.292 -45.450 1.00 81.31 280 ASN A N 1
ATOM 2269 C CA . ASN A 1 280 ? 4.714 -9.160 -46.326 1.00 81.31 280 ASN A CA 1
ATOM 2270 C C . ASN A 1 280 ? 5.253 -9.157 -47.763 1.00 81.31 280 ASN A C 1
ATOM 2272 O O . ASN A 1 280 ? 5.382 -10.214 -48.375 1.00 81.31 280 ASN A O 1
ATOM 2276 N N . SER A 1 281 ? 5.646 -7.990 -48.284 1.00 76.50 281 SER A N 1
ATOM 2277 C CA . SER A 1 281 ? 6.240 -7.880 -49.622 1.00 76.50 281 SER A CA 1
ATOM 2278 C C . SER A 1 281 ? 7.578 -8.614 -49.722 1.00 76.50 281 SER A C 1
ATOM 2280 O O . SER A 1 281 ? 7.788 -9.330 -50.695 1.00 76.50 281 SER A O 1
ATOM 2282 N N . ARG A 1 282 ? 8.448 -8.511 -48.705 1.00 75.69 282 ARG A N 1
ATOM 2283 C CA . ARG A 1 282 ? 9.730 -9.238 -48.653 1.00 75.69 282 ARG A CA 1
ATOM 2284 C C . ARG A 1 282 ? 9.557 -10.752 -48.530 1.00 75.69 282 ARG A C 1
ATOM 2286 O O . ARG A 1 282 ? 10.268 -11.517 -49.178 1.00 75.69 282 ARG A O 1
ATOM 2293 N N . GLN A 1 283 ? 8.616 -11.197 -47.705 1.00 80.19 283 GLN A N 1
ATOM 2294 C CA . GLN A 1 283 ? 8.314 -12.623 -47.577 1.00 80.19 283 GLN A CA 1
ATOM 2295 C C . GLN A 1 283 ? 7.728 -13.180 -48.874 1.00 80.19 283 GLN A C 1
ATOM 2297 O O . GLN A 1 283 ? 8.083 -14.280 -49.287 1.00 80.19 283 GLN A O 1
ATOM 2302 N N . ALA A 1 284 ? 6.879 -12.410 -49.552 1.00 76.94 284 ALA A N 1
ATOM 2303 C CA . ALA A 1 284 ? 6.333 -12.812 -50.834 1.00 76.94 284 ALA A CA 1
ATOM 2304 C C . ALA A 1 284 ? 7.404 -12.844 -51.938 1.00 76.94 284 ALA A C 1
ATOM 2306 O O . ALA A 1 284 ? 7.433 -13.815 -52.684 1.00 76.94 284 ALA A O 1
ATOM 2307 N N . THR A 1 285 ? 8.336 -11.878 -52.000 1.00 75.50 285 THR A N 1
ATOM 2308 C CA . THR A 1 285 ? 9.491 -11.962 -52.922 1.00 75.50 285 THR A CA 1
ATOM 2309 C C . THR A 1 285 ? 10.352 -13.187 -52.649 1.00 75.50 285 THR A C 1
ATOM 2311 O O . THR A 1 285 ? 10.767 -13.854 -53.589 1.00 75.50 285 THR A O 1
ATOM 2314 N N . TYR A 1 286 ? 10.593 -13.513 -51.376 1.00 77.19 286 TYR A N 1
ATOM 2315 C CA . TYR A 1 286 ? 11.388 -14.683 -51.005 1.00 77.19 286 TYR A CA 1
ATOM 2316 C C . TYR A 1 286 ? 10.709 -15.987 -51.438 1.00 77.19 286 TYR A C 1
ATOM 2318 O O . TYR A 1 286 ? 11.355 -16.849 -52.023 1.00 77.19 286 TYR A O 1
ATOM 2326 N N . LYS A 1 287 ? 9.391 -16.105 -51.226 1.00 80.94 287 LYS A N 1
ATOM 2327 C CA . LYS A 1 287 ? 8.606 -17.262 -51.679 1.00 80.94 287 LYS A CA 1
ATOM 2328 C C . LYS A 1 287 ? 8.605 -17.396 -53.204 1.00 80.94 287 LYS A C 1
ATOM 2330 O O . LYS A 1 287 ? 8.807 -18.502 -53.690 1.00 80.94 287 LYS A O 1
ATOM 2335 N N . THR A 1 288 ? 8.437 -16.294 -53.941 1.00 79.12 288 THR A N 1
ATOM 2336 C CA . THR A 1 288 ? 8.488 -16.293 -55.415 1.00 79.12 288 THR A CA 1
ATOM 2337 C C . THR A 1 288 ? 9.873 -16.688 -55.938 1.00 79.12 288 THR A C 1
ATOM 2339 O O . THR A 1 288 ? 9.971 -17.506 -56.847 1.00 79.12 288 THR A O 1
ATOM 2342 N N . LEU A 1 289 ? 10.951 -16.184 -55.329 1.00 76.25 289 LEU A N 1
ATOM 2343 C CA . LEU A 1 289 ? 12.319 -16.600 -55.661 1.00 76.25 289 LEU A CA 1
ATOM 2344 C C . LEU A 1 289 ? 12.545 -18.086 -55.366 1.00 76.25 289 LEU A C 1
ATOM 2346 O O . LEU A 1 289 ? 13.121 -18.801 -56.177 1.00 76.25 289 LEU A O 1
ATOM 2350 N N . GLN A 1 290 ? 12.058 -18.575 -54.226 1.00 79.12 290 GLN A N 1
ATOM 2351 C CA . GLN A 1 290 ? 12.196 -19.977 -53.846 1.00 79.12 290 GLN A CA 1
ATOM 2352 C C . GLN A 1 290 ? 11.414 -20.911 -54.783 1.00 79.12 290 GLN A C 1
ATOM 2354 O O . GLN A 1 290 ? 11.911 -21.990 -55.111 1.00 79.12 290 GLN A O 1
ATOM 2359 N N . SER A 1 291 ? 10.223 -20.509 -55.244 1.00 76.00 291 SER A N 1
ATOM 2360 C CA . SER A 1 291 ? 9.468 -21.259 -56.254 1.00 76.00 291 SER A CA 1
ATOM 2361 C C . SER A 1 291 ? 10.144 -21.216 -57.624 1.00 76.00 291 SER A C 1
ATOM 2363 O O . SER A 1 291 ? 10.271 -22.264 -58.250 1.00 76.00 291 SER A O 1
ATOM 2365 N N . ALA A 1 292 ? 10.658 -20.059 -58.057 1.00 74.19 292 ALA A N 1
ATOM 2366 C CA . ALA A 1 292 ? 11.389 -19.933 -59.321 1.00 74.19 292 ALA A CA 1
ATOM 2367 C C . ALA A 1 292 ? 12.661 -20.803 -59.330 1.00 74.19 292 ALA A C 1
ATOM 2369 O O . ALA A 1 292 ? 12.904 -21.544 -60.279 1.00 74.19 292 ALA A O 1
ATOM 2370 N N . LEU A 1 293 ? 13.419 -20.816 -58.228 1.00 73.94 293 LEU A N 1
ATOM 2371 C CA . LEU A 1 293 ? 14.611 -21.659 -58.073 1.00 73.94 293 LEU A CA 1
ATOM 2372 C C . LEU A 1 293 ? 14.283 -23.163 -58.032 1.00 73.94 293 LEU A C 1
ATOM 2374 O O . LEU A 1 293 ? 15.041 -23.970 -58.572 1.00 73.94 293 LEU A O 1
ATOM 2378 N N . ARG A 1 294 ? 13.157 -23.565 -57.420 1.00 74.25 294 ARG A N 1
ATOM 2379 C CA . ARG A 1 294 ? 12.682 -24.964 -57.470 1.00 74.25 294 ARG A CA 1
ATOM 2380 C C . ARG A 1 294 ? 12.253 -25.374 -58.879 1.00 74.25 294 ARG A C 1
ATOM 2382 O O . ARG A 1 294 ? 12.589 -26.476 -59.314 1.00 74.25 294 ARG A O 1
ATOM 2389 N N . ASN A 1 295 ? 11.561 -24.494 -59.595 1.00 69.69 295 ASN A N 1
ATOM 2390 C CA . ASN A 1 295 ? 11.120 -24.752 -60.964 1.00 69.69 295 ASN A CA 1
ATOM 2391 C C . ASN A 1 295 ? 12.319 -24.845 -61.923 1.00 69.69 295 ASN A C 1
ATOM 2393 O O . ASN A 1 295 ? 12.376 -25.777 -62.723 1.00 69.69 295 ASN A O 1
ATOM 2397 N N . ALA A 1 296 ? 13.328 -23.980 -61.771 1.00 64.94 296 ALA A N 1
ATOM 2398 C CA . ALA A 1 296 ? 14.574 -24.038 -62.540 1.00 64.94 296 ALA A CA 1
ATOM 2399 C C . ALA A 1 296 ? 15.364 -25.342 -62.296 1.00 64.94 296 ALA A C 1
ATOM 2401 O O . ALA A 1 296 ? 15.870 -25.947 -63.241 1.00 64.94 296 ALA A O 1
ATOM 2402 N N . ARG A 1 297 ? 15.410 -25.842 -61.049 1.00 64.31 297 ARG A N 1
ATOM 2403 C CA . ARG A 1 297 ? 16.006 -27.160 -60.738 1.00 64.31 297 ARG A CA 1
ATOM 2404 C C . ARG A 1 297 ? 15.231 -28.330 -61.342 1.00 64.31 297 ARG A C 1
ATOM 2406 O O . ARG A 1 297 ? 15.839 -29.332 -61.697 1.00 64.31 297 ARG A O 1
ATOM 2413 N N . SER A 1 298 ? 13.914 -28.200 -61.481 1.00 57.81 298 SER A N 1
ATOM 2414 C CA . SER A 1 298 ? 13.069 -29.248 -62.069 1.00 57.81 298 SER A CA 1
ATOM 2415 C C . SER A 1 298 ? 13.274 -29.352 -63.586 1.00 57.81 298 SER A C 1
ATOM 2417 O O . SER A 1 298 ? 13.366 -30.456 -64.111 1.00 57.81 298 SER A O 1
ATOM 2419 N N . HIS A 1 299 ? 13.475 -28.222 -64.275 1.00 52.34 299 HIS A N 1
ATOM 2420 C CA . HIS A 1 299 ? 13.798 -28.199 -65.710 1.00 52.34 299 HIS A CA 1
ATOM 2421 C C . HIS A 1 299 ? 15.232 -28.683 -66.015 1.00 52.34 299 HIS A C 1
ATOM 2423 O O . HIS A 1 299 ? 15.488 -29.215 -67.092 1.00 52.34 299 HIS A O 1
ATOM 2429 N N . SER A 1 300 ? 16.167 -28.576 -65.061 1.00 49.62 300 SER A N 1
ATOM 2430 C CA . SER A 1 300 ? 17.526 -29.131 -65.190 1.00 49.62 300 SER A CA 1
ATOM 2431 C C . SER A 1 300 ? 17.572 -30.667 -65.192 1.00 49.62 300 SER A C 1
ATOM 2433 O O . SER A 1 300 ? 18.511 -31.230 -65.750 1.00 49.62 300 SER A O 1
ATOM 2435 N N . ASN A 1 301 ? 16.591 -31.349 -64.590 1.00 49.31 301 ASN A N 1
ATOM 2436 C CA . ASN A 1 301 ? 16.536 -32.819 -64.527 1.00 49.31 301 ASN A CA 1
ATOM 2437 C C . ASN A 1 301 ? 15.719 -33.451 -65.664 1.00 49.31 301 ASN A C 1
ATOM 2439 O O . ASN A 1 301 ? 15.563 -34.667 -65.704 1.00 49.31 301 ASN A O 1
ATOM 2443 N N . GLN A 1 302 ? 15.217 -32.645 -66.603 1.00 48.06 302 GLN A N 1
ATOM 2444 C CA . GLN A 1 302 ? 14.397 -33.095 -67.726 1.00 48.06 302 GLN A CA 1
ATOM 2445 C C . GLN A 1 302 ? 15.135 -32.919 -69.064 1.00 48.06 302 GLN A C 1
ATOM 2447 O O . GLN A 1 302 ? 14.571 -32.461 -70.054 1.00 48.06 302 GLN A O 1
ATOM 2452 N N . LYS A 1 303 ? 16.423 -33.283 -69.108 1.00 49.56 303 LYS A N 1
ATOM 2453 C CA . LYS A 1 303 ? 17.121 -33.584 -70.366 1.00 49.56 303 LYS A CA 1
ATOM 2454 C C . LYS A 1 303 ? 17.220 -35.102 -70.496 1.00 49.56 303 LYS A C 1
ATOM 2456 O O . LYS A 1 303 ? 17.817 -35.741 -69.641 1.00 49.56 303 LYS A O 1
ATOM 2461 N N . TYR A 1 304 ? 16.656 -35.609 -71.594 1.00 45.47 304 TYR A N 1
ATOM 2462 C CA . TYR A 1 304 ? 16.511 -37.008 -72.025 1.00 45.47 304 TYR A CA 1
ATOM 2463 C C . TYR A 1 304 ? 15.266 -37.765 -71.544 1.00 45.47 304 TYR A C 1
ATOM 2465 O O . TYR A 1 304 ? 15.337 -38.647 -70.699 1.00 45.47 304 TYR A O 1
ATOM 2473 N N . VAL A 1 305 ? 14.144 -37.520 -72.228 1.00 40.44 305 VAL A N 1
ATOM 2474 C CA . VAL A 1 305 ? 13.254 -38.610 -72.663 1.00 40.44 305 VAL A CA 1
ATOM 2475 C C . VAL A 1 305 ? 12.911 -38.360 -74.139 1.00 40.44 305 VAL A C 1
ATOM 2477 O O . VAL A 1 305 ? 12.420 -37.271 -74.448 1.00 40.44 305 VAL A O 1
ATOM 2480 N N . PRO A 1 306 ? 13.190 -39.293 -75.070 1.00 46.81 306 PRO A N 1
ATOM 2481 C CA . PRO A 1 306 ? 12.836 -39.125 -76.473 1.00 46.81 306 PRO A CA 1
ATOM 2482 C C . PRO A 1 306 ? 11.326 -39.261 -76.664 1.00 46.81 306 PRO A C 1
ATOM 2484 O O . PRO A 1 306 ? 10.689 -40.189 -76.170 1.00 46.81 306 PRO A O 1
ATOM 2487 N N . SER A 1 307 ? 10.777 -38.334 -77.433 1.00 43.75 307 SER A N 1
ATOM 2488 C CA . SER A 1 307 ? 9.416 -38.328 -77.945 1.00 43.75 307 SER A CA 1
ATOM 2489 C C . SER A 1 307 ? 9.142 -39.544 -78.833 1.00 43.75 307 SER A C 1
ATOM 2491 O O . SER A 1 307 ? 9.718 -39.658 -79.914 1.00 43.75 307 SER A O 1
ATOM 2493 N N . ASN A 1 308 ? 8.210 -40.400 -78.421 1.00 40.97 308 ASN A N 1
ATOM 2494 C CA . ASN A 1 308 ? 7.387 -41.181 -79.339 1.00 40.97 308 ASN A CA 1
ATOM 2495 C C . ASN A 1 308 ? 6.161 -41.724 -78.601 1.00 40.97 308 ASN A C 1
ATOM 2497 O O . ASN A 1 308 ? 6.280 -42.668 -77.830 1.00 40.97 308 ASN A O 1
ATOM 2501 N N . GLN A 1 309 ? 4.988 -41.142 -78.853 1.00 40.47 309 GLN A N 1
ATOM 2502 C CA . GLN A 1 309 ? 3.803 -41.841 -79.371 1.00 40.47 309 GLN A CA 1
ATOM 2503 C C . GLN A 1 309 ? 2.555 -40.954 -79.281 1.00 40.47 309 GLN A C 1
ATOM 2505 O O . GLN A 1 309 ? 2.437 -40.052 -78.459 1.00 40.47 309 GLN A O 1
ATOM 2510 N N . ARG A 1 310 ? 1.681 -41.191 -80.257 1.00 38.72 310 ARG A N 1
ATOM 2511 C CA . ARG A 1 310 ? 0.523 -40.402 -80.675 1.00 38.72 310 ARG A CA 1
ATOM 2512 C C . ARG A 1 310 ? -0.661 -40.514 -79.698 1.00 38.72 310 ARG A C 1
ATOM 2514 O O . ARG A 1 310 ? -0.753 -41.461 -78.929 1.00 38.72 310 ARG A O 1
ATOM 2521 N N . HIS A 1 311 ? -1.561 -39.535 -79.821 1.00 39.78 311 HIS A N 1
ATOM 2522 C CA . HIS A 1 311 ? -2.871 -39.360 -79.170 1.00 39.78 311 HIS A CA 1
ATOM 2523 C C . HIS A 1 311 ? -3.762 -40.625 -79.102 1.00 39.78 311 HIS A C 1
ATOM 2525 O O . HIS A 1 311 ? -3.580 -41.546 -79.899 1.00 39.78 311 HIS A O 1
ATOM 2531 N N . PRO A 1 312 ? -4.810 -40.619 -78.249 1.00 49.56 312 PRO A N 1
ATOM 2532 C CA . PRO A 1 312 ? -6.101 -40.133 -78.753 1.00 49.56 312 PRO A CA 1
ATOM 2533 C C . PRO A 1 312 ? -6.912 -39.227 -77.804 1.00 49.56 312 PRO A C 1
ATOM 2535 O O . PRO A 1 312 ? -6.706 -39.140 -76.599 1.00 49.56 312 PRO A O 1
ATOM 2538 N N . VAL A 1 313 ? -7.841 -38.544 -78.469 1.00 41.31 313 VAL A N 1
ATOM 2539 C CA . VAL A 1 313 ? -8.961 -37.699 -78.041 1.00 41.31 313 VAL A CA 1
ATOM 2540 C C . VAL A 1 313 ? -9.825 -38.336 -76.949 1.00 41.31 313 VAL A C 1
ATOM 2542 O O . VAL A 1 313 ? -10.174 -39.501 -77.079 1.00 41.31 313 VAL A O 1
ATOM 2545 N N . LEU A 1 314 ? -10.284 -37.534 -75.977 1.00 36.75 314 LEU A N 1
ATOM 2546 C CA . LEU A 1 314 ? -11.606 -37.665 -75.344 1.00 36.75 314 LEU A CA 1
ATOM 2547 C C . LEU A 1 314 ? -12.067 -36.304 -74.784 1.00 36.75 314 LEU A C 1
ATOM 2549 O O . LEU A 1 314 ? -11.296 -35.572 -74.168 1.00 36.75 314 LEU A O 1
ATOM 2553 N N . GLN A 1 315 ? -13.318 -35.959 -75.085 1.00 38.38 315 GLN A N 1
ATOM 2554 C CA . GLN A 1 315 ? -13.989 -34.692 -74.789 1.00 38.38 315 GLN A CA 1
ATOM 2555 C C . GLN A 1 315 ? -14.628 -34.638 -73.382 1.00 38.38 315 GLN A C 1
ATOM 2557 O O . GLN A 1 315 ? -15.001 -35.671 -72.828 1.00 38.38 315 GLN A O 1
ATOM 2562 N N . THR A 1 316 ? -14.924 -33.391 -72.967 1.00 34.31 316 THR A N 1
ATOM 2563 C CA . THR A 1 316 ? -15.986 -32.889 -72.042 1.00 34.31 316 THR A CA 1
ATOM 2564 C C . THR A 1 316 ? -15.623 -32.675 -70.559 1.00 34.31 316 THR A C 1
ATOM 2566 O O . THR A 1 316 ? -14.694 -33.308 -70.068 1.00 34.31 316 THR A O 1
ATOM 2569 N N . PRO A 1 317 ? -16.391 -31.854 -69.798 1.00 44.28 317 PRO A N 1
ATOM 2570 C CA . PRO A 1 317 ? -16.867 -30.492 -70.102 1.00 44.28 317 PRO A CA 1
ATOM 2571 C C . PRO A 1 317 ? -16.658 -29.484 -68.933 1.00 44.28 317 PRO A C 1
ATOM 2573 O O . PRO A 1 317 ? -16.315 -29.855 -67.816 1.00 44.28 317 PRO A O 1
ATOM 2576 N N . ASP A 1 318 ? -16.892 -28.202 -69.236 1.00 37.53 318 ASP A N 1
ATOM 2577 C CA . ASP A 1 318 ? -17.302 -27.081 -68.368 1.00 37.53 318 ASP A CA 1
ATOM 2578 C C . ASP A 1 318 ? -16.822 -26.996 -66.906 1.00 37.53 318 ASP A C 1
ATOM 2580 O O . ASP A 1 318 ? -17.417 -27.563 -65.991 1.00 37.53 318 ASP A O 1
ATOM 2584 N N . VAL A 1 319 ? -15.884 -26.071 -66.654 1.00 36.38 319 VAL A N 1
ATOM 2585 C CA . VAL A 1 319 ? -15.838 -25.325 -65.385 1.00 36.38 319 VAL A CA 1
ATOM 2586 C C . VAL A 1 319 ? -15.650 -23.835 -65.667 1.00 36.38 319 VAL A C 1
ATOM 2588 O O . VAL A 1 319 ? -14.617 -23.368 -66.144 1.00 36.38 319 VAL A O 1
ATOM 2591 N N . VAL A 1 320 ? -16.703 -23.094 -65.342 1.00 47.66 320 VAL A N 1
ATOM 2592 C CA . VAL A 1 320 ? -16.838 -21.639 -65.377 1.00 47.66 320 VAL A CA 1
ATOM 2593 C C . VAL A 1 320 ? -15.845 -20.972 -64.418 1.00 47.66 320 VAL A C 1
ATOM 2595 O O . VAL A 1 320 ? -15.813 -21.281 -63.231 1.00 47.66 320 VAL A O 1
ATOM 2598 N N . THR A 1 321 ? -15.068 -19.995 -64.894 1.00 40.44 321 THR A N 1
ATOM 2599 C CA . THR A 1 321 ? -14.459 -18.936 -64.056 1.00 40.44 321 THR A CA 1
ATOM 2600 C C . THR A 1 321 ? -14.136 -17.699 -64.916 1.00 40.44 321 THR A C 1
ATOM 2602 O O . THR A 1 321 ? -14.095 -17.790 -66.142 1.00 40.44 321 THR A O 1
ATOM 2605 N N . PRO A 1 322 ? -14.042 -16.489 -64.333 1.00 39.12 322 PRO A N 1
ATOM 2606 C CA . PRO A 1 322 ? -14.768 -15.335 -64.845 1.00 39.12 322 PRO A CA 1
ATOM 2607 C C . PRO A 1 322 ? -13.894 -14.395 -65.683 1.00 39.12 322 PRO A C 1
ATOM 2609 O O . PRO A 1 322 ? -12.698 -14.237 -65.443 1.00 39.12 322 PRO A O 1
ATOM 2612 N N . ARG A 1 323 ? -14.567 -13.715 -66.622 1.00 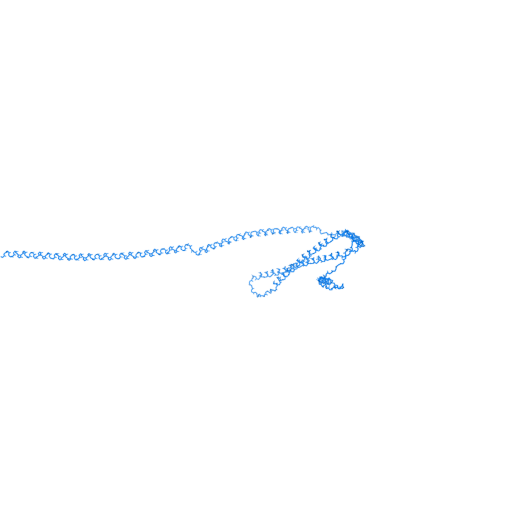34.25 323 ARG A N 1
ATOM 2613 C CA . ARG A 1 323 ? -14.191 -12.488 -67.352 1.00 34.25 323 ARG A CA 1
ATOM 2614 C C . ARG A 1 323 ? -12.881 -11.821 -66.895 1.00 34.25 323 ARG A C 1
ATOM 2616 O O . ARG A 1 323 ? -12.862 -11.036 -65.944 1.00 34.25 323 ARG A O 1
ATOM 2623 N N . ARG A 1 324 ? -11.819 -12.010 -67.685 1.00 33.72 324 ARG A N 1
ATOM 2624 C CA . ARG A 1 324 ? -10.735 -11.024 -67.791 1.00 33.72 324 ARG A CA 1
ATOM 2625 C C . ARG A 1 324 ? -11.291 -9.752 -68.437 1.00 33.72 324 ARG A C 1
ATOM 2627 O O . ARG A 1 324 ? -11.967 -9.818 -69.461 1.00 33.72 324 ARG A O 1
ATOM 2634 N N . ARG A 1 325 ? -11.025 -8.601 -67.813 1.00 42.09 325 ARG A N 1
ATOM 2635 C CA . ARG A 1 325 ? -11.250 -7.277 -68.412 1.00 42.09 325 ARG A CA 1
ATOM 2636 C C . ARG A 1 325 ? -10.319 -7.078 -69.618 1.00 42.09 325 ARG A C 1
ATOM 2638 O O . ARG A 1 325 ? -9.254 -7.697 -69.639 1.00 42.09 325 ARG A O 1
ATOM 2645 N N . PRO A 1 326 ? -10.697 -6.223 -70.583 1.00 40.38 326 PRO A N 1
ATOM 2646 C CA . PRO A 1 326 ? -9.922 -6.002 -71.795 1.00 40.38 326 PRO A CA 1
ATOM 2647 C C . PRO A 1 326 ? -8.530 -5.442 -71.496 1.00 40.38 326 PRO A C 1
ATOM 2649 O O . PRO A 1 326 ? -8.360 -4.608 -70.605 1.00 40.38 326 PRO A O 1
ATOM 2652 N N . LEU A 1 327 ? -7.564 -5.926 -72.276 1.00 44.28 327 LEU A N 1
ATOM 2653 C CA . LEU A 1 327 ? -6.227 -5.373 -72.460 1.00 44.28 327 LEU A CA 1
ATOM 2654 C C . LEU A 1 327 ? -6.323 -3.858 -72.698 1.00 44.28 327 LEU A C 1
ATOM 2656 O O . LEU A 1 327 ? -7.035 -3.420 -73.598 1.00 44.28 327 LEU A O 1
ATOM 2660 N N . ALA A 1 328 ? -5.606 -3.078 -71.891 1.00 41.62 328 ALA A N 1
ATOM 2661 C CA . ALA A 1 328 ? -5.325 -1.687 -72.207 1.00 41.62 328 ALA A CA 1
ATOM 2662 C C . ALA A 1 328 ? -4.244 -1.632 -73.297 1.00 41.62 328 ALA A C 1
ATOM 2664 O O . ALA A 1 328 ? -3.270 -2.384 -73.262 1.00 41.62 328 ALA A O 1
ATOM 2665 N N . ASP A 1 329 ? -4.480 -0.745 -74.253 1.00 45.66 329 ASP A N 1
ATOM 2666 C CA . ASP A 1 329 ? -3.675 -0.435 -75.430 1.00 45.66 329 ASP A CA 1
ATOM 2667 C C . ASP A 1 329 ? -2.226 -0.024 -75.050 1.00 45.66 329 ASP A C 1
ATOM 2669 O O . ASP A 1 329 ? -2.060 0.747 -74.096 1.00 45.66 329 ASP A O 1
ATOM 2673 N N . PRO A 1 330 ? -1.159 -0.470 -75.750 1.00 47.12 330 PRO A N 1
ATOM 2674 C CA . PRO A 1 330 ? 0.241 -0.237 -75.352 1.00 47.12 330 PRO A CA 1
ATOM 2675 C C . PRO A 1 330 ? 0.737 1.217 -75.471 1.00 47.12 330 PRO A C 1
ATOM 2677 O O . PRO A 1 330 ? 1.914 1.478 -75.232 1.00 47.12 330 PRO A O 1
ATOM 2680 N N . GLY A 1 331 ? -0.117 2.162 -75.871 1.00 46.72 331 GLY A N 1
ATOM 2681 C CA . GLY A 1 331 ? 0.281 3.524 -76.246 1.00 46.72 331 GLY A CA 1
ATOM 2682 C C . GLY A 1 331 ? 0.103 4.612 -75.183 1.00 46.72 331 GLY A C 1
ATOM 2683 O O . GLY A 1 331 ? 0.455 5.758 -75.448 1.00 46.72 331 GLY A O 1
ATOM 2684 N N . THR A 1 332 ? -0.441 4.315 -73.999 1.00 52.78 332 THR A N 1
ATOM 2685 C CA . THR A 1 332 ? -0.615 5.347 -72.959 1.00 52.78 332 THR A CA 1
ATOM 2686 C C . THR A 1 332 ? 0.611 5.414 -72.040 1.00 52.78 332 THR A C 1
ATOM 2688 O O . THR A 1 332 ? 0.957 4.403 -71.424 1.00 52.78 332 THR A O 1
ATOM 2691 N N . PRO A 1 333 ? 1.286 6.578 -71.911 1.00 49.78 333 PRO A N 1
ATOM 2692 C CA . PRO A 1 333 ? 2.370 6.753 -70.953 1.00 49.78 333 PRO A CA 1
ATOM 2693 C C . PRO A 1 333 ? 1.839 6.444 -69.555 1.00 49.78 333 PRO A C 1
ATOM 2695 O O . PRO A 1 333 ? 0.949 7.118 -69.041 1.00 49.78 333 PRO A O 1
ATOM 2698 N N . GLY A 1 334 ? 2.329 5.360 -68.959 1.00 53.97 334 GLY A N 1
ATOM 2699 C CA . GLY A 1 334 ? 1.881 4.949 -67.639 1.00 53.97 334 GLY A CA 1
ATOM 2700 C C . GLY A 1 334 ? 2.181 6.023 -66.592 1.00 53.97 334 GLY A C 1
ATOM 2701 O O . GLY A 1 334 ? 3.176 6.735 -66.687 1.00 53.97 334 GLY A O 1
ATOM 2702 N N . TYR A 1 335 ? 1.365 6.034 -65.537 1.00 54.38 335 TYR A N 1
ATOM 2703 C CA . TYR A 1 335 ? 1.389 6.866 -64.315 1.00 54.38 335 TYR A CA 1
ATOM 2704 C C . TYR A 1 335 ? 2.779 7.154 -63.685 1.00 54.38 335 TYR A C 1
ATOM 2706 O O . TYR A 1 335 ? 2.920 7.988 -62.794 1.00 54.38 335 TYR A O 1
ATOM 2714 N N . VAL A 1 336 ? 3.820 6.431 -64.105 1.00 55.31 336 VAL A N 1
ATOM 2715 C CA . VAL A 1 336 ? 5.216 6.606 -63.693 1.00 55.31 336 VAL A CA 1
ATOM 2716 C C . VAL A 1 336 ? 5.903 7.745 -64.458 1.00 55.31 336 VAL A C 1
ATOM 2718 O O . VAL A 1 336 ? 6.717 8.441 -63.851 1.00 55.31 336 VAL A O 1
ATOM 2721 N N . SER A 1 337 ? 5.582 7.985 -65.738 1.00 62.31 337 SER A N 1
ATOM 2722 C CA . SER A 1 337 ? 6.193 9.094 -66.490 1.00 62.31 337 SER A CA 1
ATOM 2723 C C . SER A 1 337 ? 5.688 10.445 -65.985 1.00 62.31 337 SER A C 1
ATOM 2725 O O . SER A 1 337 ? 6.503 11.327 -65.733 1.00 62.31 337 SER A O 1
ATOM 2727 N N . GLU A 1 338 ? 4.386 10.568 -65.703 1.00 65.75 338 GLU A N 1
ATOM 2728 C CA . GLU A 1 338 ? 3.804 11.761 -65.068 1.00 65.75 338 GLU A CA 1
ATOM 2729 C C . GLU A 1 338 ? 4.405 12.022 -63.679 1.00 65.75 338 GLU A C 1
ATOM 2731 O O . GLU A 1 338 ? 4.678 13.165 -63.309 1.00 65.75 338 GLU A O 1
ATOM 2736 N N . TYR A 1 339 ? 4.680 10.963 -62.907 1.00 72.88 339 TYR A N 1
ATOM 2737 C CA . TYR A 1 339 ? 5.328 11.101 -61.604 1.00 72.88 339 TYR A CA 1
ATOM 2738 C C . TYR A 1 339 ? 6.775 11.599 -61.728 1.00 72.88 339 TYR A C 1
ATOM 2740 O O . TYR A 1 339 ? 7.197 12.468 -60.961 1.00 72.88 339 TYR A O 1
ATOM 2748 N N . LEU A 1 340 ? 7.541 11.071 -62.688 1.00 73.62 340 LEU A N 1
ATOM 2749 C CA . LEU A 1 340 ? 8.920 11.500 -62.941 1.00 73.62 340 LEU A CA 1
ATOM 2750 C C . LEU A 1 340 ? 8.980 12.940 -63.457 1.00 73.62 340 LEU A C 1
ATOM 2752 O O . LEU A 1 340 ? 9.833 13.715 -63.023 1.00 73.62 340 LEU A O 1
ATOM 2756 N N . GLU A 1 341 ? 8.043 13.325 -64.317 1.00 77.50 341 GLU A N 1
ATOM 2757 C CA . GLU A 1 341 ? 7.933 14.691 -64.818 1.00 77.50 341 GLU A CA 1
ATOM 2758 C C . GLU A 1 341 ? 7.559 15.669 -63.691 1.00 77.50 341 GLU A C 1
ATOM 2760 O O . GLU A 1 341 ? 8.190 16.720 -63.529 1.00 77.50 341 GLU A O 1
ATOM 2765 N N . HIS A 1 342 ? 6.618 15.288 -62.819 1.00 73.62 342 HIS A N 1
ATOM 2766 C CA . HIS A 1 342 ? 6.255 16.091 -61.653 1.00 73.62 342 HIS A CA 1
ATOM 2767 C C . HIS A 1 342 ? 7.406 16.212 -60.638 1.00 73.62 342 HIS A C 1
ATOM 2769 O O . HIS A 1 342 ? 7.640 17.294 -60.087 1.00 73.62 342 HIS A O 1
ATOM 2775 N N . PHE A 1 343 ? 8.167 15.136 -60.431 1.00 78.50 343 PHE A N 1
ATOM 2776 C CA . PHE A 1 343 ? 9.345 15.129 -59.566 1.00 78.50 343 PHE A CA 1
ATOM 2777 C C . PHE A 1 343 ? 10.456 16.044 -60.102 1.00 78.50 343 PHE A C 1
ATOM 2779 O O . PHE A 1 343 ? 10.986 16.870 -59.356 1.00 78.50 343 PHE A O 1
ATOM 2786 N N . ASN A 1 344 ? 10.747 15.979 -61.403 1.00 81.44 344 ASN A N 1
ATOM 2787 C CA . ASN A 1 344 ? 11.727 16.859 -62.045 1.00 81.44 344 ASN A CA 1
ATOM 2788 C C . ASN A 1 344 ? 11.296 18.332 -61.976 1.00 81.44 344 ASN A C 1
ATOM 2790 O O . ASN A 1 344 ? 12.101 19.207 -61.644 1.00 81.44 344 ASN A O 1
ATOM 2794 N N . LYS A 1 345 ? 10.003 18.615 -62.178 1.00 85.06 345 LYS A N 1
ATOM 2795 C CA . LYS A 1 345 ? 9.438 19.964 -62.019 1.00 85.06 345 LYS A CA 1
ATOM 2796 C C . LYS A 1 345 ? 9.600 20.491 -60.589 1.00 85.06 345 LYS A C 1
ATOM 2798 O O . LYS A 1 345 ? 9.907 21.667 -60.396 1.00 85.06 345 LYS A O 1
ATOM 2803 N N . MET A 1 346 ? 9.437 19.634 -59.582 1.00 85.19 346 MET A N 1
ATOM 2804 C CA . MET A 1 346 ? 9.641 19.994 -58.177 1.00 85.19 346 MET A CA 1
ATOM 2805 C C . MET A 1 346 ? 11.116 20.277 -57.861 1.00 85.19 346 MET A C 1
ATOM 2807 O O . MET A 1 346 ? 11.413 21.286 -57.219 1.00 85.19 346 MET A O 1
ATOM 2811 N N . GLN A 1 347 ? 12.045 19.450 -58.353 1.00 84.94 347 GLN A N 1
ATOM 2812 C CA . GLN A 1 347 ? 13.482 19.673 -58.156 1.00 84.94 347 GLN A CA 1
ATOM 2813 C C . GLN A 1 347 ? 13.955 20.992 -58.772 1.00 84.94 347 GLN A C 1
ATOM 2815 O O . GLN A 1 347 ? 14.724 21.719 -58.141 1.00 84.94 347 GLN A O 1
ATOM 2820 N N . ASN A 1 348 ? 13.452 21.346 -59.955 1.00 83.12 348 ASN A N 1
ATOM 2821 C CA . ASN A 1 348 ? 13.799 22.612 -60.601 1.00 83.12 348 ASN A CA 1
ATOM 2822 C C . ASN A 1 348 ? 13.275 23.826 -59.819 1.00 83.12 348 ASN A C 1
ATOM 2824 O O . ASN A 1 348 ? 13.990 24.816 -59.686 1.00 83.12 348 ASN A O 1
ATOM 2828 N N . ARG A 1 349 ? 12.080 23.739 -59.218 1.00 83.38 349 ARG A N 1
ATOM 2829 C CA . ARG A 1 349 ? 11.558 24.807 -58.343 1.00 83.38 349 ARG A CA 1
ATOM 2830 C C . ARG A 1 349 ? 12.403 24.999 -57.086 1.00 83.38 349 ARG A C 1
ATOM 2832 O O . ARG A 1 349 ? 12.632 26.135 -56.690 1.00 83.38 349 ARG A O 1
ATOM 2839 N N . ILE A 1 350 ? 12.883 23.912 -56.481 1.00 78.94 350 ILE A N 1
ATOM 2840 C CA . ILE A 1 350 ? 13.765 23.984 -55.307 1.00 78.94 350 ILE A CA 1
ATOM 2841 C C . ILE A 1 350 ? 15.115 24.596 -55.690 1.00 78.94 350 ILE A C 1
ATOM 2843 O O . ILE A 1 350 ? 15.599 25.479 -54.989 1.00 78.94 350 ILE A O 1
ATOM 2847 N N . LYS A 1 351 ? 15.698 24.188 -56.825 1.00 84.62 351 LYS A N 1
ATOM 2848 C CA . LYS A 1 351 ? 16.951 24.775 -57.325 1.00 84.62 351 LYS A CA 1
ATOM 2849 C C . LYS A 1 351 ? 16.820 26.278 -57.589 1.00 84.62 351 LYS A C 1
ATOM 2851 O O . LYS A 1 351 ? 17.691 27.029 -57.171 1.00 84.62 351 LYS A O 1
ATOM 2856 N N . LEU A 1 352 ? 15.724 26.716 -58.212 1.00 84.62 352 LEU A N 1
ATOM 2857 C CA . LEU A 1 352 ? 15.457 28.139 -58.454 1.00 84.62 352 LEU A CA 1
ATOM 2858 C C . LEU A 1 352 ? 15.236 28.926 -57.153 1.00 84.62 352 LEU A C 1
ATOM 2860 O O . LEU A 1 352 ? 15.756 30.026 -57.014 1.00 84.62 352 LEU A O 1
ATOM 2864 N N . ALA A 1 353 ? 14.521 28.359 -56.177 1.00 75.06 353 ALA A N 1
ATOM 2865 C CA . ALA A 1 353 ? 14.317 29.003 -54.878 1.00 75.06 353 ALA A CA 1
ATOM 2866 C C . ALA A 1 353 ? 15.626 29.160 -54.084 1.00 75.06 353 ALA A C 1
ATOM 2868 O O . ALA A 1 353 ? 15.810 30.156 -53.395 1.00 75.06 353 ALA A O 1
ATOM 2869 N N . LEU A 1 354 ? 16.544 28.196 -54.195 1.00 76.38 354 LEU A N 1
ATOM 2870 C CA . LEU A 1 354 ? 17.866 28.283 -53.570 1.00 76.38 354 LEU A CA 1
ATOM 2871 C C . LEU A 1 354 ? 18.792 29.262 -54.302 1.00 76.38 354 LEU A C 1
ATOM 2873 O O . LEU A 1 354 ? 19.563 29.955 -53.649 1.00 76.38 354 LEU A O 1
ATOM 2877 N N . ALA A 1 355 ? 18.698 29.350 -55.631 1.00 76.25 355 ALA A N 1
ATOM 2878 C CA . ALA A 1 355 ? 19.463 30.319 -56.414 1.00 76.25 355 ALA A CA 1
ATOM 2879 C C . ALA A 1 355 ? 19.032 31.769 -56.125 1.00 76.25 355 ALA A C 1
ATOM 2881 O O . ALA A 1 355 ? 19.888 32.634 -55.980 1.00 76.25 355 ALA A O 1
ATOM 2882 N N . ASN A 1 356 ? 17.729 32.018 -55.957 1.00 69.50 356 ASN A N 1
ATOM 2883 C CA . ASN A 1 356 ? 17.190 33.357 -55.681 1.00 69.50 356 ASN A CA 1
ATOM 2884 C C . ASN A 1 356 ? 17.391 33.837 -54.230 1.00 69.50 356 ASN A C 1
ATOM 2886 O O . ASN A 1 356 ? 17.150 35.004 -53.953 1.00 69.50 356 ASN A O 1
ATOM 2890 N N . ASN A 1 357 ? 17.809 32.965 -53.307 1.00 58.75 357 ASN A N 1
ATOM 2891 C CA . ASN A 1 357 ? 18.108 33.330 -51.914 1.00 58.75 357 ASN A CA 1
ATOM 2892 C C . ASN A 1 357 ? 19.601 33.646 -51.676 1.00 58.75 357 ASN A C 1
ATOM 2894 O O . ASN A 1 357 ? 19.983 33.925 -50.543 1.00 58.75 357 ASN A O 1
ATOM 2898 N N . ASN A 1 358 ? 20.436 33.573 -52.721 1.00 52.00 358 ASN A N 1
ATOM 2899 C CA . ASN A 1 358 ? 21.879 33.854 -52.672 1.00 52.00 358 ASN A CA 1
ATOM 2900 C C . ASN A 1 358 ? 22.276 35.140 -53.437 1.00 52.00 358 ASN A C 1
ATOM 2902 O O . ASN A 1 358 ? 23.462 35.361 -53.683 1.00 52.00 358 ASN A O 1
ATOM 2906 N N . THR A 1 359 ? 21.300 35.974 -53.796 1.00 46.56 359 THR A N 1
ATOM 2907 C CA . THR A 1 359 ? 21.447 37.371 -54.249 1.00 46.56 359 THR A CA 1
ATOM 2908 C C . THR A 1 359 ? 20.704 38.263 -53.280 1.00 46.56 359 THR A C 1
ATOM 2910 O O . THR A 1 359 ? 21.256 39.320 -52.912 1.00 46.56 359 THR A O 1
#

Organism: NCBI:txid38151

Foldseek 3Di:
DVVVVVVVVVVVVVVVVVVVVVVVVVVVVVVVVVVVVVVVVVVVVVVVVVVVVVVVVVVVVVVVVVVVVVVVVVVVVVVCVVPDDVVVVVVVVVVVVVVVVVVVVVVVVVVVVVVVVVVVVVVVVVVVVVVVVVVVVVVVVPPPPPPPDPVVVVVVVVVVVVVVVVVVVVVVVVVVVVVVVCVVDVDPVPVVVVLVVVLVVLVVVLVVLVVVLVVLVVVLVVVVVVVVVVVVVVVVVVVVCPPDDDDPDPDDPPPPPVVNVVVVVVSVVSSVVSVVSSVVSVVVSVVSVVVVVVVVVVVVVPDDDDDDDDDDDDDDDDDDDDDDDDDDDPPDDDPVVVVVVVVVVVVVVVVVVVVVVVD

InterPro domains:
  IPR019528 Pericentrin/AKAP-450 centrosomal targeting domain [PF10495] (202-276)
  IPR028745 A-kinase anchor protein 9/Pericentrin [PTHR44981] (17-311)